Protein AF-A0A841BMJ7-F1 (afdb_monomer_lite)

Sequence (203 aa):
MIRRSAALLATLVLAAGLAACTRSTATAEGPSRQERVRQAFQRLGTEIAAKDGLPTGPTGYLRAGMNTLPSGTELTLWVSDPGDPVKARSRCFYLDEQHRDGVVSGYTGCGVPGREVSLSGDTATLVGSTGTWGATAVKIEGNGTSTEVPVTAGYFLVPSTFTKEVDVPLTLTLLDEAKVLGTVTELMPPGSAVPQPPSLGAQ

pLDDT: mean 82.52, std 17.51, range [38.31, 98.0]

Foldseek 3Di:
DDDDDDDDDDDDDDPDDPPPPPVVPPVVQPDDPVRVVQVVQLVVQQVLCVVQVHDGDRFDKDWQDWAAAPQRKIWTKMKGACPGPPNGQKIKIKIWIQGPVRDIDIDMDIDRFDQWWWWDDDLQWTKIFNRPDPFQWKWKDWPNDIDIGGGDPRITTDYRVRSPDAQIKIKIFGHDPNDTQFIDTRHGHTDIDHGDGPPPDDD

Structure (mmCIF, N/CA/C/O backbone):
data_AF-A0A841BMJ7-F1
#
_entry.id   AF-A0A841BMJ7-F1
#
loop_
_atom_site.group_PDB
_atom_site.id
_atom_site.type_symbol
_atom_site.label_atom_id
_atom_site.label_alt_id
_atom_site.label_comp_id
_atom_site.label_asym_id
_atom_site.label_entity_id
_atom_site.label_seq_id
_atom_site.pdbx_PDB_ins_code
_atom_site.Cartn_x
_atom_site.Ca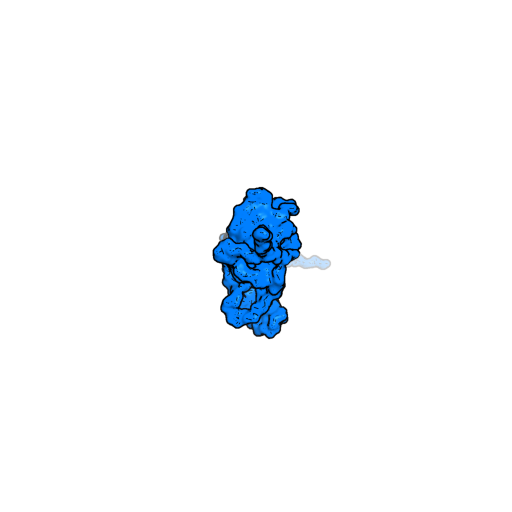rtn_y
_atom_site.Cartn_z
_atom_site.occupancy
_atom_site.B_iso_or_equiv
_atom_site.auth_seq_id
_atom_site.auth_comp_id
_atom_site.auth_asym_id
_atom_site.auth_atom_id
_atom_site.pdbx_PDB_model_num
ATOM 1 N N . MET A 1 1 ? 48.443 73.083 -19.526 1.00 43.34 1 MET A N 1
ATOM 2 C CA . MET A 1 1 ? 47.981 73.136 -20.929 1.00 43.34 1 MET A CA 1
ATOM 3 C C . MET A 1 1 ? 46.496 72.826 -20.959 1.00 43.34 1 MET A C 1
ATOM 5 O O . MET A 1 1 ? 46.092 71.760 -20.523 1.00 43.34 1 MET A O 1
ATOM 9 N N . ILE A 1 2 ? 45.706 73.803 -21.394 1.00 43.53 2 ILE A N 1
ATOM 10 C CA . ILE A 1 2 ? 44.254 73.745 -21.575 1.00 43.53 2 ILE A CA 1
ATOM 11 C C . ILE A 1 2 ? 44.005 73.420 -23.049 1.00 43.53 2 ILE A C 1
ATOM 13 O O . ILE A 1 2 ? 44.557 74.112 -23.903 1.00 43.53 2 ILE A O 1
ATOM 17 N N . ARG A 1 3 ? 43.134 72.458 -23.363 1.00 39.69 3 ARG A N 1
ATOM 18 C CA . ARG A 1 3 ? 42.363 72.489 -24.613 1.00 39.69 3 ARG A CA 1
ATOM 19 C C . ARG A 1 3 ? 40.913 72.110 -24.331 1.00 39.69 3 ARG A C 1
ATOM 21 O O . ARG A 1 3 ? 40.611 71.022 -23.862 1.00 39.69 3 ARG A O 1
ATOM 28 N N . ARG A 1 4 ? 40.068 73.113 -24.560 1.00 44.56 4 ARG A N 1
ATOM 29 C CA . ARG A 1 4 ? 38.606 73.104 -24.577 1.00 44.56 4 ARG A CA 1
ATOM 30 C C . ARG A 1 4 ? 38.096 72.557 -25.919 1.00 44.56 4 ARG A C 1
ATOM 32 O O . ARG A 1 4 ? 38.886 72.423 -26.853 1.00 44.56 4 ARG A O 1
ATOM 39 N N . SER A 1 5 ? 36.765 72.428 -25.971 1.00 45.94 5 SER A N 1
ATOM 40 C CA . SER A 1 5 ? 35.865 72.357 -27.142 1.00 45.94 5 SER A CA 1
ATOM 41 C C . SER A 1 5 ? 35.352 70.942 -27.428 1.00 45.94 5 SER A C 1
ATOM 43 O O . SER A 1 5 ? 36.147 70.019 -27.491 1.00 45.94 5 SER A O 1
ATOM 45 N N . ALA A 1 6 ? 34.068 70.669 -27.660 1.00 43.53 6 ALA A N 1
ATOM 46 C CA . ALA A 1 6 ? 32.807 71.414 -27.573 1.00 43.53 6 ALA A CA 1
ATOM 47 C C . ALA A 1 6 ? 31.685 70.353 -27.729 1.00 43.53 6 ALA A C 1
ATOM 49 O O . ALA A 1 6 ? 31.818 69.445 -28.540 1.00 43.53 6 ALA A O 1
ATOM 50 N N . ALA A 1 7 ? 30.693 70.330 -26.838 1.00 48.16 7 ALA A N 1
ATOM 51 C CA . ALA A 1 7 ? 29.262 70.503 -27.120 1.00 48.16 7 ALA A CA 1
ATOM 52 C C . ALA A 1 7 ? 28.716 69.888 -28.426 1.00 48.16 7 ALA A C 1
ATOM 54 O O . ALA A 1 7 ? 29.006 70.391 -29.504 1.00 48.16 7 ALA A O 1
ATOM 55 N N . LEU A 1 8 ? 27.776 68.943 -28.298 1.00 43.53 8 LEU A N 1
ATOM 56 C CA . LEU A 1 8 ? 26.469 69.051 -28.957 1.00 43.53 8 LEU A CA 1
ATOM 57 C C . LEU A 1 8 ? 25.476 68.051 -28.351 1.00 43.53 8 LEU A C 1
ATOM 59 O O . LEU A 1 8 ? 25.668 66.839 -28.395 1.00 43.53 8 LEU A O 1
ATOM 63 N N . LEU A 1 9 ? 24.422 68.613 -27.756 1.00 46.75 9 LEU A N 1
ATOM 64 C CA . LEU A 1 9 ? 23.194 67.915 -27.411 1.00 46.75 9 LEU A CA 1
ATOM 65 C C . LEU A 1 9 ? 22.554 67.367 -28.691 1.00 46.75 9 LEU A C 1
ATOM 67 O O . LEU A 1 9 ? 22.336 68.120 -29.637 1.00 46.75 9 LEU A O 1
ATOM 71 N N . ALA A 1 10 ? 22.156 66.100 -28.669 1.00 48.44 10 ALA A N 1
ATOM 72 C CA . ALA A 1 10 ? 21.123 65.584 -29.555 1.00 48.44 10 ALA A CA 1
ATOM 73 C C . ALA A 1 10 ? 20.139 64.768 -28.715 1.00 48.44 10 ALA A C 1
ATOM 75 O O . ALA A 1 10 ? 20.359 63.605 -28.382 1.00 48.44 10 ALA A O 1
ATOM 76 N N . THR A 1 11 ? 19.065 65.443 -28.322 1.00 46.72 11 THR A N 1
ATOM 77 C CA . THR A 1 11 ? 17.883 64.883 -27.678 1.00 46.72 11 THR A CA 1
ATOM 78 C C . THR A 1 11 ? 17.165 63.997 -28.694 1.00 46.72 11 THR A C 1
ATOM 80 O O . THR A 1 11 ? 16.553 64.508 -29.629 1.00 46.72 11 THR A O 1
ATOM 83 N N . LEU A 1 12 ? 17.237 62.676 -28.534 1.00 44.38 12 LEU A N 1
ATOM 84 C CA . LEU A 1 12 ? 16.435 61.733 -29.313 1.00 44.38 12 LEU A CA 1
ATOM 85 C C . LEU A 1 12 ? 15.332 61.175 -28.416 1.00 44.38 12 LEU A C 1
ATOM 87 O O . LEU A 1 12 ? 15.521 60.253 -27.627 1.00 44.38 12 LEU A O 1
ATOM 91 N N . VAL A 1 13 ? 14.171 61.815 -28.531 1.00 49.84 13 VAL A N 1
ATOM 92 C CA . VAL A 1 13 ? 12.884 61.314 -28.060 1.00 49.84 13 VAL A CA 1
ATOM 93 C C . VAL A 1 13 ? 12.518 60.122 -28.943 1.00 49.84 13 VAL A C 1
ATOM 95 O O . VAL A 1 13 ? 12.134 60.311 -30.093 1.00 49.84 13 VAL A O 1
ATOM 98 N N . LEU A 1 14 ? 12.620 58.901 -28.414 1.00 44.34 14 LEU A N 1
ATOM 99 C CA . LEU A 1 14 ? 11.880 57.754 -28.938 1.00 44.34 14 LEU A CA 1
ATOM 100 C C . LEU A 1 14 ? 10.922 57.251 -27.859 1.00 44.34 14 LEU A C 1
ATOM 102 O O . LEU A 1 14 ? 11.252 56.422 -27.015 1.00 44.34 14 LEU A O 1
ATOM 106 N N . ALA A 1 15 ? 9.705 57.782 -27.916 1.00 51.97 15 ALA A N 1
ATOM 107 C CA . ALA A 1 15 ? 8.526 57.102 -27.420 1.00 51.97 15 ALA A CA 1
ATOM 108 C C . ALA A 1 15 ? 8.157 56.016 -28.442 1.00 51.97 15 ALA A C 1
ATOM 110 O O . ALA A 1 15 ? 7.569 56.317 -29.477 1.00 51.97 15 ALA A O 1
ATOM 111 N N . ALA A 1 16 ? 8.525 54.765 -28.178 1.00 47.88 16 ALA A N 1
ATOM 112 C CA . ALA A 1 16 ? 7.968 53.613 -28.878 1.00 47.88 16 ALA A CA 1
ATOM 113 C C . ALA A 1 16 ? 8.155 52.355 -28.026 1.00 47.88 16 ALA A C 1
ATOM 115 O O . ALA A 1 16 ? 9.274 51.911 -27.793 1.00 47.88 16 ALA A O 1
ATOM 116 N N . GLY A 1 17 ? 7.037 51.778 -27.588 1.00 41.06 17 GLY A N 1
ATOM 117 C CA . GLY A 1 17 ? 7.002 50.419 -27.066 1.00 41.06 17 GLY A CA 1
ATOM 118 C C . GLY A 1 17 ? 7.085 50.312 -25.550 1.00 41.06 17 GLY A C 1
ATOM 119 O O . GLY A 1 17 ? 8.013 49.712 -25.018 1.00 41.06 17 GLY A O 1
ATOM 120 N N . LEU A 1 18 ? 6.021 50.735 -24.860 1.00 47.09 18 LEU A N 1
ATOM 121 C CA . LEU A 1 18 ? 5.512 49.959 -23.726 1.00 47.09 18 LEU A CA 1
ATOM 122 C C . LEU A 1 18 ? 5.101 48.575 -24.263 1.00 47.09 18 LEU A C 1
ATOM 124 O O . LEU A 1 18 ? 3.921 48.254 -24.379 1.00 47.09 18 LEU A O 1
ATOM 128 N N . ALA A 1 19 ? 6.082 47.749 -24.630 1.00 48.41 19 ALA A N 1
ATOM 129 C CA . ALA A 1 19 ? 5.918 46.317 -24.568 1.00 48.41 19 ALA A CA 1
ATOM 130 C C . ALA A 1 19 ? 5.794 46.041 -23.077 1.00 48.41 19 ALA A C 1
ATOM 132 O O . ALA A 1 19 ? 6.784 45.918 -22.355 1.00 48.41 19 ALA A O 1
ATOM 133 N N . ALA A 1 20 ? 4.551 46.055 -22.600 1.00 44.47 20 ALA A N 1
ATOM 134 C CA . ALA A 1 20 ? 4.197 45.365 -21.391 1.00 44.47 20 ALA A CA 1
ATOM 135 C C . ALA A 1 20 ? 4.723 43.943 -21.582 1.00 44.47 20 ALA A C 1
ATOM 137 O O . ALA A 1 20 ? 4.085 43.106 -22.219 1.00 44.47 20 ALA A O 1
ATOM 138 N N . CYS A 1 21 ? 5.918 43.690 -21.049 1.00 43.28 21 CYS A N 1
ATOM 139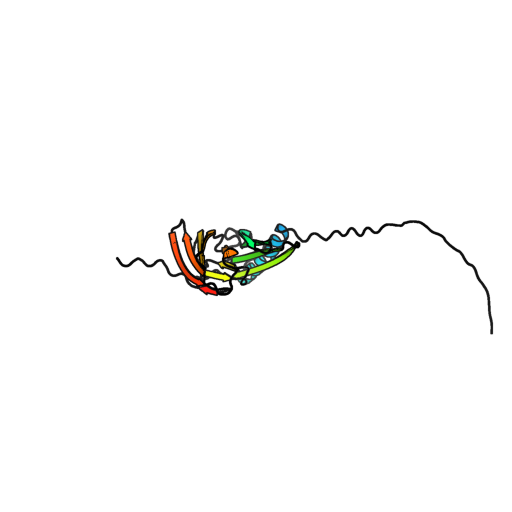 C CA . CYS A 1 21 ? 6.328 42.392 -20.572 1.00 43.28 21 CYS A CA 1
ATOM 140 C C . CYS A 1 21 ? 5.304 42.024 -19.499 1.00 43.28 21 CYS A C 1
ATOM 142 O O . CYS A 1 21 ? 5.578 42.055 -18.302 1.00 43.28 21 CYS A O 1
ATOM 144 N N . THR A 1 22 ? 4.102 41.667 -19.943 1.00 48.03 22 THR A N 1
ATOM 145 C CA . THR A 1 22 ? 3.336 40.614 -19.322 1.00 48.03 22 THR A CA 1
ATOM 146 C C . THR A 1 22 ? 4.260 39.413 -19.443 1.00 48.03 22 THR A C 1
ATOM 148 O O . THR A 1 22 ? 4.231 38.639 -20.395 1.00 48.03 22 THR A O 1
ATOM 151 N N . ARG A 1 23 ? 5.196 39.312 -18.488 1.00 41.41 23 ARG A N 1
ATOM 152 C CA . ARG A 1 23 ? 5.695 38.022 -18.053 1.00 41.41 23 ARG A CA 1
ATOM 153 C C . ARG A 1 23 ? 4.418 37.303 -17.704 1.00 41.41 23 ARG A C 1
ATOM 155 O O . ARG A 1 23 ? 3.847 37.535 -16.644 1.00 41.41 23 ARG A O 1
ATOM 162 N N . SER A 1 24 ? 3.924 36.554 -18.681 1.00 40.78 24 SER A N 1
ATOM 163 C CA . SER A 1 24 ? 2.997 35.484 -18.456 1.00 40.78 24 SER A CA 1
ATOM 164 C C . SER A 1 24 ? 3.671 34.708 -17.345 1.00 40.78 24 SER A C 1
ATOM 166 O O . SER A 1 24 ? 4.685 34.040 -17.558 1.00 40.78 24 SER A O 1
ATOM 168 N N . THR A 1 25 ? 3.203 34.913 -16.120 1.00 44.59 25 THR A N 1
ATOM 169 C CA . THR A 1 25 ? 3.418 33.981 -15.035 1.00 44.59 25 THR A CA 1
ATOM 170 C C . THR A 1 25 ? 2.598 32.770 -15.439 1.00 44.59 25 THR A C 1
ATOM 172 O O . THR A 1 25 ? 1.568 32.472 -14.849 1.00 44.59 25 THR A O 1
ATOM 175 N N . ALA A 1 26 ? 3.039 32.095 -16.503 1.00 43.31 26 ALA A N 1
ATOM 176 C CA . ALA A 1 26 ? 2.917 30.671 -16.595 1.00 43.31 26 ALA A CA 1
ATOM 177 C C . ALA A 1 26 ? 3.684 30.192 -15.367 1.00 43.31 26 ALA A C 1
ATOM 179 O O . ALA A 1 26 ? 4.900 30.004 -15.391 1.00 43.31 26 ALA A O 1
ATOM 180 N N . THR A 1 27 ? 2.979 30.134 -14.239 1.00 48.75 27 THR A N 1
ATOM 181 C CA . THR A 1 27 ? 3.240 29.134 -13.221 1.00 48.75 27 THR A CA 1
ATOM 182 C C . THR A 1 27 ? 3.414 27.864 -14.021 1.00 48.75 27 THR A C 1
ATOM 184 O O . THR A 1 27 ? 2.447 27.407 -14.625 1.00 48.75 27 THR A O 1
ATOM 187 N N . ALA A 1 28 ? 4.662 27.418 -14.185 1.00 53.56 28 ALA A N 1
ATOM 188 C CA . ALA A 1 28 ? 4.941 26.164 -14.848 1.00 53.56 28 ALA A CA 1
ATOM 189 C C . ALA A 1 28 ? 4.109 25.137 -14.086 1.00 53.56 28 ALA A C 1
ATOM 191 O O . ALA A 1 28 ? 4.407 24.850 -12.926 1.00 53.56 28 ALA A O 1
A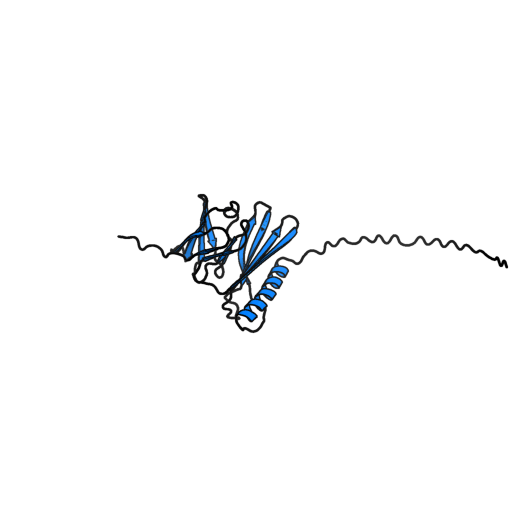TOM 192 N N . GLU A 1 29 ? 2.988 24.715 -14.676 1.00 63.22 29 GLU A N 1
ATOM 193 C CA . GLU A 1 29 ? 2.154 23.689 -14.083 1.00 63.22 29 GLU A CA 1
ATOM 194 C C . GLU A 1 29 ? 3.085 22.502 -13.883 1.00 63.22 29 GLU A C 1
ATOM 196 O O . GLU A 1 29 ? 3.771 22.067 -14.814 1.00 63.22 29 GLU A O 1
ATOM 201 N N . GLY A 1 30 ? 3.214 22.068 -12.629 1.00 69.06 30 GLY A N 1
ATOM 202 C CA . GLY A 1 30 ? 4.061 20.935 -12.303 1.00 69.06 30 GLY A CA 1
ATOM 203 C C . GLY A 1 30 ? 3.677 19.715 -13.149 1.00 69.06 30 GLY A C 1
ATOM 204 O O . GLY A 1 30 ? 2.580 19.661 -13.713 1.00 69.06 30 GLY A O 1
ATOM 205 N N . PRO A 1 31 ? 4.555 18.703 -13.242 1.00 83.25 31 PRO A N 1
ATOM 206 C CA . PRO A 1 31 ? 4.245 17.495 -13.995 1.00 83.25 31 PRO A CA 1
ATOM 207 C C . PRO A 1 31 ? 2.912 16.897 -13.529 1.00 83.25 31 PRO A C 1
ATOM 209 O O . PRO A 1 31 ? 2.643 16.817 -12.325 1.00 83.25 31 PRO A O 1
ATOM 212 N N . SER A 1 32 ? 2.086 16.461 -14.484 1.00 90.31 32 SER A N 1
ATOM 213 C CA . SER A 1 32 ? 0.807 15.805 -14.196 1.00 90.31 32 SER A CA 1
ATOM 214 C C . SER A 1 32 ? 1.011 14.558 -13.325 1.00 90.31 32 SER A C 1
ATOM 216 O O . SER A 1 32 ? 2.090 13.963 -13.320 1.00 90.31 32 SER A O 1
ATOM 218 N N . ARG A 1 33 ? -0.026 14.111 -12.601 1.00 92.00 33 ARG A N 1
ATOM 219 C CA . ARG A 1 33 ? 0.063 12.893 -11.768 1.00 92.00 33 ARG A CA 1
ATOM 220 C C . ARG A 1 33 ? 0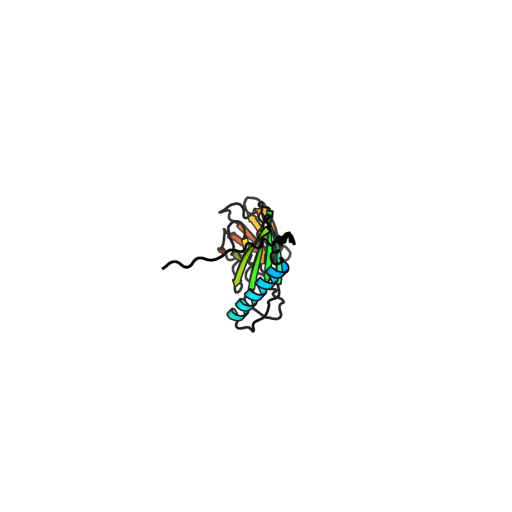.560 11.693 -12.568 1.00 92.00 33 ARG A C 1
ATOM 222 O O . ARG A 1 33 ? 1.459 10.986 -12.128 1.00 92.00 33 ARG A O 1
ATOM 229 N N . GLN A 1 34 ? 0.012 11.496 -13.764 1.00 93.69 34 GLN A N 1
ATOM 230 C CA . GLN A 1 34 ? 0.423 10.403 -14.638 1.00 93.69 34 GLN A CA 1
ATOM 231 C C . GLN A 1 34 ? 1.909 10.489 -14.999 1.00 93.69 34 GLN A C 1
ATOM 233 O O . GLN A 1 34 ? 2.597 9.473 -14.982 1.00 93.69 34 GLN A O 1
ATOM 238 N N . GLU A 1 35 ? 2.415 11.691 -15.278 1.00 93.69 35 GLU A N 1
ATOM 239 C CA . GLU A 1 35 ? 3.824 11.908 -15.593 1.00 93.69 35 GLU A CA 1
ATOM 240 C C . GLU A 1 35 ? 4.729 11.601 -14.393 1.00 93.69 35 GLU A C 1
ATOM 242 O O . GLU A 1 35 ? 5.739 10.917 -14.546 1.00 93.69 35 GLU A O 1
ATOM 247 N N . ARG A 1 36 ? 4.342 12.016 -13.182 1.00 94.50 36 ARG A N 1
ATOM 248 C CA . ARG A 1 36 ? 5.092 11.707 -11.954 1.00 94.50 36 ARG A CA 1
ATOM 249 C C . ARG A 1 36 ? 5.142 10.215 -11.659 1.00 94.50 36 ARG A C 1
ATOM 251 O O . ARG A 1 36 ? 6.216 9.688 -11.383 1.00 94.50 36 ARG A O 1
ATOM 258 N N . VAL A 1 37 ? 4.004 9.530 -11.766 1.00 95.25 37 VAL A N 1
ATOM 259 C CA . VAL A 1 37 ? 3.911 8.076 -11.567 1.00 95.25 37 VAL A CA 1
ATOM 260 C C . VAL A 1 37 ? 4.769 7.353 -12.602 1.00 95.25 37 VAL A C 1
ATOM 262 O O . VAL A 1 37 ? 5.594 6.515 -12.244 1.00 95.25 37 VAL A O 1
ATOM 265 N N . ARG A 1 38 ? 4.660 7.734 -13.879 1.00 94.88 38 ARG A N 1
ATOM 266 C CA . ARG A 1 38 ? 5.485 7.180 -14.957 1.00 94.88 38 ARG A CA 1
ATOM 267 C C . ARG A 1 38 ? 6.978 7.359 -14.671 1.00 94.88 38 ARG A C 1
ATOM 269 O O . ARG A 1 38 ? 7.736 6.399 -14.785 1.00 94.88 38 ARG A O 1
ATOM 276 N N . GLN A 1 39 ? 7.407 8.558 -14.277 1.00 93.75 39 GLN A N 1
ATOM 277 C CA . GLN A 1 39 ? 8.803 8.832 -13.919 1.00 93.75 39 GLN A CA 1
ATOM 278 C C . GLN A 1 39 ? 9.258 8.029 -12.692 1.00 93.75 39 GLN A C 1
ATOM 280 O O . GLN A 1 39 ? 10.379 7.520 -12.679 1.00 93.75 39 GLN A O 1
ATOM 285 N N . ALA A 1 40 ? 8.404 7.883 -11.676 1.00 94.44 40 ALA A N 1
ATOM 286 C CA . ALA A 1 40 ? 8.702 7.072 -10.501 1.00 94.44 40 ALA A CA 1
ATOM 287 C C . ALA A 1 40 ? 8.955 5.610 -10.896 1.00 94.44 40 ALA A C 1
ATOM 289 O O . ALA A 1 40 ? 10.012 5.076 -10.572 1.00 94.44 40 ALA A O 1
ATOM 290 N N . PHE A 1 41 ? 8.073 4.990 -11.683 1.00 93.56 41 PHE A N 1
ATOM 291 C CA . PHE A 1 41 ? 8.237 3.590 -12.098 1.00 93.56 41 PHE A CA 1
ATOM 292 C C . PHE A 1 41 ? 9.337 3.355 -13.139 1.00 93.56 41 PHE A C 1
ATOM 294 O O . PHE A 1 41 ? 9.871 2.251 -13.221 1.00 93.56 41 PHE A O 1
ATOM 301 N N . GLN A 1 42 ? 9.764 4.383 -13.874 1.00 92.62 42 GLN A N 1
ATOM 302 C CA . GLN A 1 42 ? 11.001 4.316 -14.660 1.00 92.62 42 GLN A CA 1
ATOM 303 C C . GLN A 1 42 ? 12.247 4.224 -13.770 1.00 92.62 42 GLN A C 1
ATOM 305 O O . GLN A 1 42 ? 13.144 3.421 -14.041 1.00 92.62 42 GLN A O 1
ATOM 310 N N . ARG A 1 43 ? 12.300 5.013 -12.689 1.00 92.06 43 ARG A N 1
ATOM 311 C CA . ARG A 1 43 ? 13.394 4.931 -11.707 1.00 92.06 43 ARG A CA 1
ATOM 312 C C . ARG A 1 43 ? 13.368 3.594 -10.968 1.00 92.06 43 ARG A C 1
ATOM 314 O O . ARG A 1 43 ? 14.377 2.896 -10.961 1.00 92.06 43 ARG A O 1
ATOM 321 N N . LEU A 1 44 ? 12.205 3.197 -10.450 1.00 91.56 44 LEU A N 1
ATOM 322 C CA . LEU A 1 44 ? 12.037 1.930 -9.730 1.00 91.56 44 LEU A CA 1
ATOM 323 C C . LEU A 1 44 ? 12.363 0.724 -10.620 1.00 91.56 44 LEU A C 1
ATOM 325 O O . LEU A 1 44 ? 13.010 -0.206 -10.154 1.00 91.56 44 LEU A O 1
ATOM 329 N N . GLY A 1 45 ? 12.009 0.753 -11.909 1.00 88.62 45 GLY A N 1
ATOM 330 C CA . GLY A 1 45 ? 12.384 -0.308 -12.850 1.00 88.62 45 GLY A CA 1
ATOM 331 C C . GLY A 1 45 ? 13.897 -0.462 -13.015 1.00 88.62 45 GLY A C 1
ATOM 332 O O . GLY A 1 45 ? 14.401 -1.580 -13.096 1.00 88.62 45 GLY A O 1
ATOM 333 N N . THR A 1 46 ? 14.647 0.642 -12.959 1.00 87.94 46 THR A N 1
ATOM 334 C CA . THR A 1 46 ? 16.119 0.602 -12.957 1.00 87.94 46 THR A CA 1
ATOM 335 C C . THR A 1 46 ? 16.660 -0.021 -11.665 1.00 87.94 46 THR A C 1
ATOM 337 O O . THR A 1 46 ? 17.590 -0.827 -11.711 1.00 87.94 46 THR A O 1
ATOM 340 N N . GLU A 1 47 ? 16.064 0.300 -10.515 1.00 85.75 47 GLU A N 1
ATOM 341 C CA . GLU A 1 47 ? 16.448 -0.275 -9.218 1.00 85.75 47 GLU A CA 1
ATOM 342 C C . GLU A 1 47 ? 16.135 -1.773 -9.122 1.00 85.75 47 GLU A C 1
ATOM 344 O O . GLU A 1 47 ? 16.973 -2.546 -8.655 1.00 85.75 47 GLU A O 1
ATOM 349 N N . ILE A 1 48 ? 14.950 -2.189 -9.580 1.00 86.62 48 ILE A N 1
ATOM 350 C CA . ILE A 1 48 ? 14.549 -3.597 -9.677 1.00 86.62 48 ILE A CA 1
ATOM 351 C C . ILE A 1 48 ? 15.529 -4.345 -10.576 1.00 86.62 48 ILE A C 1
ATOM 353 O O . ILE A 1 48 ? 16.058 -5.376 -10.171 1.00 86.62 48 ILE A O 1
ATOM 357 N N . ALA A 1 49 ? 15.802 -3.815 -11.771 1.00 87.69 49 ALA A N 1
ATOM 358 C CA . ALA A 1 49 ? 16.709 -4.438 -12.726 1.00 87.69 49 ALA A CA 1
ATOM 359 C C . ALA A 1 49 ? 18.106 -4.649 -12.129 1.00 87.69 49 ALA A C 1
ATOM 361 O O . ALA A 1 49 ? 18.658 -5.746 -12.220 1.00 87.69 49 ALA A O 1
ATOM 362 N N . ALA A 1 50 ? 18.642 -3.639 -11.438 1.00 86.25 50 ALA A N 1
ATOM 363 C CA . ALA A 1 50 ? 19.928 -3.738 -10.757 1.00 86.25 50 ALA A CA 1
ATOM 364 C C . ALA A 1 50 ? 19.923 -4.778 -9.619 1.00 86.25 50 ALA A C 1
ATOM 366 O O . ALA A 1 50 ? 20.870 -5.554 -9.503 1.00 86.25 50 ALA A O 1
ATOM 367 N N . LYS A 1 51 ? 18.867 -4.819 -8.792 1.00 83.25 51 LYS A N 1
ATOM 368 C CA . LYS A 1 51 ? 18.747 -5.758 -7.658 1.00 83.25 51 LYS A CA 1
ATOM 369 C C . LYS A 1 51 ? 18.532 -7.206 -8.099 1.00 83.25 51 LYS A C 1
ATOM 371 O O . LYS A 1 51 ? 19.087 -8.122 -7.495 1.00 83.25 51 LYS A O 1
ATOM 376 N N . ASP A 1 52 ? 17.734 -7.412 -9.139 1.00 86.00 52 ASP A N 1
ATOM 377 C CA . ASP A 1 52 ? 17.329 -8.740 -9.599 1.00 86.00 52 ASP A CA 1
ATOM 378 C C . ASP A 1 52 ? 18.213 -9.278 -10.738 1.00 86.00 52 ASP A C 1
ATOM 380 O O . ASP A 1 52 ? 18.034 -10.422 -11.152 1.00 86.00 52 ASP A O 1
ATOM 384 N N . GLY A 1 53 ? 19.179 -8.490 -11.226 1.00 85.69 53 GLY A N 1
ATOM 385 C CA . GLY A 1 53 ? 20.070 -8.879 -12.323 1.00 85.69 53 GLY A CA 1
ATOM 386 C C . GLY A 1 53 ? 19.350 -8.988 -13.670 1.00 85.69 53 GLY A C 1
ATOM 387 O O . GLY A 1 53 ? 19.647 -9.883 -14.460 1.00 85.69 53 GLY A O 1
ATOM 388 N N . LEU A 1 54 ? 18.377 -8.109 -13.915 1.00 86.19 54 LEU A N 1
ATOM 389 C CA . LEU A 1 54 ? 17.538 -8.100 -15.116 1.00 86.19 54 LEU A CA 1
ATOM 390 C C . LEU A 1 54 ? 17.943 -6.965 -16.071 1.00 86.19 54 LEU A C 1
ATOM 392 O O . LEU A 1 54 ? 18.570 -5.992 -15.647 1.00 86.19 54 LEU A O 1
ATOM 396 N N . PRO A 1 55 ? 17.579 -7.048 -17.365 1.00 82.81 55 PRO A N 1
ATOM 397 C CA . PRO A 1 55 ? 17.687 -5.913 -18.273 1.00 82.81 55 PRO A CA 1
ATOM 398 C C . PRO A 1 55 ? 16.898 -4.708 -17.753 1.00 82.81 55 PRO A C 1
ATOM 400 O O . PRO A 1 55 ? 15.811 -4.857 -17.194 1.00 82.81 55 PRO A O 1
ATOM 403 N N . THR A 1 56 ? 17.433 -3.507 -17.963 1.00 79.44 56 THR A N 1
ATOM 404 C CA . THR A 1 56 ? 16.751 -2.270 -17.587 1.00 79.44 56 THR A CA 1
ATOM 405 C C . THR A 1 56 ? 15.555 -2.009 -18.497 1.00 79.44 56 THR A C 1
ATOM 407 O O . THR A 1 56 ? 15.614 -2.176 -19.715 1.00 79.44 56 THR A O 1
ATOM 410 N N . GLY A 1 57 ? 14.460 -1.558 -17.896 1.00 72.88 57 GLY A N 1
ATOM 411 C CA . GLY A 1 57 ? 13.238 -1.204 -18.601 1.00 72.88 57 GLY A CA 1
ATOM 412 C C . GLY A 1 57 ? 12.233 -0.555 -17.653 1.00 72.88 57 GLY A C 1
ATOM 413 O O . GLY A 1 57 ? 12.391 -0.652 -16.432 1.00 72.88 57 GLY A O 1
ATOM 414 N N . PRO A 1 58 ? 11.222 0.150 -18.186 1.00 71.69 58 PRO A N 1
ATOM 415 C CA . PRO A 1 58 ? 10.118 0.615 -17.363 1.00 71.69 58 PRO A CA 1
ATOM 416 C C . PRO A 1 58 ? 9.375 -0.591 -16.783 1.00 71.69 58 PRO A C 1
ATOM 418 O O . PRO A 1 58 ? 9.136 -1.560 -17.499 1.00 71.69 58 PRO A O 1
ATOM 421 N N . THR A 1 59 ? 8.989 -0.510 -15.513 1.00 81.69 59 THR A N 1
ATOM 422 C CA . THR A 1 59 ? 8.075 -1.486 -14.909 1.00 81.69 59 THR A CA 1
ATOM 423 C C . THR A 1 59 ? 6.644 -0.978 -15.039 1.00 81.69 59 THR A C 1
ATOM 425 O O . THR A 1 59 ? 6.372 0.203 -14.796 1.00 81.69 59 THR A O 1
ATOM 428 N N . GLY A 1 60 ? 5.728 -1.859 -15.424 1.00 90.31 60 GLY A N 1
ATOM 429 C CA . GLY A 1 60 ? 4.292 -1.632 -15.357 1.00 90.31 60 GLY A CA 1
ATOM 430 C C . GLY A 1 60 ? 3.852 -1.317 -13.929 1.00 90.31 60 GLY A C 1
ATOM 431 O O . GLY A 1 60 ? 4.512 -1.677 -12.952 1.00 90.31 60 GLY A O 1
ATOM 432 N N . TYR A 1 61 ? 2.731 -0.616 -13.795 1.00 94.00 61 TYR A N 1
ATOM 433 C CA . TYR A 1 61 ? 2.230 -0.205 -12.490 1.00 94.00 61 TYR A CA 1
ATOM 434 C C . TYR A 1 61 ? 0.709 -0.199 -12.422 1.00 94.00 61 TYR A C 1
ATOM 436 O O . TYR A 1 61 ? 0.018 0.074 -13.404 1.00 94.00 61 TYR A O 1
ATOM 444 N N . LEU A 1 62 ? 0.197 -0.461 -11.223 1.00 95.94 62 LEU A N 1
ATOM 445 C CA . LEU A 1 62 ? -1.224 -0.524 -10.895 1.00 95.94 62 LEU A CA 1
ATOM 446 C C . LEU A 1 62 ? -1.528 0.435 -9.743 1.00 95.94 62 LEU A C 1
ATOM 448 O O . LEU A 1 62 ? -0.682 0.665 -8.879 1.00 95.94 62 LEU A O 1
ATOM 452 N N . ARG A 1 63 ? -2.745 0.984 -9.697 1.00 97.25 63 ARG A N 1
ATOM 453 C CA . ARG A 1 63 ? -3.215 1.747 -8.532 1.00 97.25 63 ARG A CA 1
ATOM 454 C C . ARG A 1 63 ? -3.721 0.772 -7.472 1.00 97.25 63 ARG A C 1
ATOM 456 O O . ARG A 1 63 ? -4.698 0.075 -7.724 1.00 97.25 63 ARG A O 1
ATOM 463 N N . ALA A 1 64 ? -3.101 0.772 -6.297 1.00 96.88 64 ALA A N 1
ATOM 464 C CA . ALA A 1 64 ? -3.468 -0.098 -5.181 1.00 96.88 64 ALA A CA 1
ATOM 465 C C . ALA A 1 64 ? -4.465 0.540 -4.206 1.00 96.88 64 ALA A C 1
ATOM 467 O O . ALA A 1 64 ? -5.215 -0.164 -3.539 1.00 96.88 64 ALA A O 1
ATOM 468 N N . GLY A 1 65 ? -4.501 1.870 -4.117 1.00 95.94 65 GLY A N 1
ATOM 469 C CA . GLY A 1 65 ? -5.408 2.550 -3.200 1.00 95.94 65 GLY A CA 1
ATOM 470 C C . GLY A 1 65 ? -5.392 4.060 -3.352 1.00 95.94 65 GLY A C 1
ATOM 471 O O . GLY A 1 65 ? -4.503 4.631 -3.986 1.00 95.94 65 GLY A O 1
ATOM 472 N N . MET A 1 66 ? -6.396 4.701 -2.766 1.00 96.00 66 MET A N 1
ATOM 473 C CA . MET A 1 66 ? -6.498 6.152 -2.682 1.00 96.00 66 MET A CA 1
ATOM 474 C C . MET A 1 66 ? -7.130 6.530 -1.348 1.00 96.00 66 MET A C 1
ATOM 476 O O . MET A 1 66 ? -7.988 5.810 -0.839 1.00 96.00 66 MET A O 1
ATOM 480 N N . ASN A 1 67 ? -6.696 7.644 -0.781 1.00 93.56 67 ASN A N 1
ATOM 481 C CA . ASN A 1 67 ? -7.186 8.148 0.491 1.00 93.56 67 ASN A CA 1
ATOM 482 C C . ASN A 1 67 ? -7.054 9.675 0.516 1.00 93.56 67 ASN A C 1
ATOM 484 O O . ASN A 1 67 ? -6.269 10.251 -0.235 1.00 93.56 67 ASN A O 1
ATOM 488 N N . THR A 1 68 ? -7.803 10.341 1.384 1.00 92.81 68 THR A N 1
ATOM 489 C CA . THR A 1 68 ? -7.685 11.785 1.594 1.00 92.81 68 THR A CA 1
ATOM 490 C C . THR A 1 68 ? -7.458 12.042 3.074 1.00 92.81 68 THR A C 1
ATOM 492 O O . THR A 1 68 ? -8.205 11.569 3.936 1.00 92.81 68 THR A O 1
ATOM 495 N N . LEU A 1 69 ? -6.390 12.771 3.383 1.00 90.62 69 LEU A N 1
ATOM 496 C CA . LEU A 1 69 ? -6.093 13.196 4.744 1.00 90.62 69 LEU A CA 1
ATOM 497 C C . LEU A 1 69 ? -7.062 14.309 5.176 1.00 90.62 69 LEU A C 1
ATOM 499 O O . LEU A 1 69 ? -7.570 15.045 4.329 1.00 90.62 69 LEU A O 1
ATOM 503 N N . PRO A 1 70 ? -7.278 14.520 6.489 1.00 88.62 70 PRO A N 1
ATOM 504 C CA . PRO A 1 70 ? -8.073 15.651 6.979 1.00 88.62 70 PRO A CA 1
ATOM 505 C C . PRO A 1 70 ? -7.569 17.026 6.515 1.00 88.62 70 PRO A C 1
ATOM 507 O O . PRO A 1 70 ? -8.357 17.962 6.417 1.00 88.62 70 PRO A O 1
ATOM 510 N N . SER A 1 71 ? -6.272 17.148 6.204 1.00 88.81 71 SER A N 1
ATOM 511 C CA . SER A 1 71 ? -5.666 18.347 5.604 1.00 88.81 71 SER A CA 1
ATOM 512 C C . SER A 1 71 ? -6.181 18.651 4.190 1.00 88.81 71 SER A C 1
ATOM 514 O O . SER A 1 71 ? -5.977 19.752 3.678 1.00 88.81 71 SER A O 1
ATOM 516 N N . GLY A 1 72 ? -6.838 17.685 3.543 1.00 90.62 72 GLY A N 1
ATOM 517 C CA . GLY A 1 72 ? -7.192 17.719 2.128 1.00 90.62 72 GLY A CA 1
ATOM 518 C C . GLY A 1 72 ? -6.095 17.182 1.206 1.00 90.62 72 GLY A C 1
ATOM 519 O O . GLY A 1 72 ? -6.277 17.234 -0.005 1.00 90.62 72 GLY A O 1
ATOM 520 N N . THR A 1 73 ? -4.980 16.673 1.745 1.00 92.81 73 THR A N 1
ATOM 521 C CA . THR A 1 73 ? -3.947 15.997 0.947 1.00 92.81 73 THR A CA 1
ATOM 522 C C . THR A 1 73 ? -4.509 14.693 0.382 1.00 92.81 73 THR A C 1
ATOM 524 O O . THR A 1 73 ? -4.973 13.833 1.134 1.00 92.81 73 THR A O 1
ATOM 527 N N . GLU A 1 74 ? -4.473 14.542 -0.937 1.00 94.81 74 GLU A N 1
ATOM 528 C CA . GLU A 1 74 ? -4.842 13.311 -1.628 1.00 94.81 74 GLU A CA 1
ATOM 529 C C . GLU A 1 74 ? -3.632 12.378 -1.694 1.00 94.81 74 GLU A C 1
ATOM 531 O O . GLU A 1 74 ? -2.557 12.766 -2.147 1.00 94.81 74 GLU A O 1
ATOM 536 N N . LEU A 1 75 ? -3.820 11.142 -1.250 1.00 95.06 75 LEU A N 1
ATOM 537 C CA . LEU A 1 75 ? -2.833 10.076 -1.305 1.00 95.06 75 LEU A CA 1
ATOM 538 C C . LEU A 1 75 ? -3.267 9.076 -2.369 1.00 95.06 75 LEU A C 1
ATOM 540 O O . LEU A 1 75 ? -4.391 8.575 -2.315 1.00 95.06 75 LEU A O 1
ATOM 544 N N . THR A 1 76 ? -2.385 8.736 -3.303 1.00 97.38 76 THR A N 1
ATOM 545 C CA . THR A 1 76 ? -2.610 7.635 -4.249 1.00 97.38 76 THR A CA 1
ATOM 546 C C . THR A 1 76 ? -1.448 6.655 -4.192 1.00 97.38 76 THR A C 1
ATOM 548 O O . THR A 1 76 ? -0.314 7.013 -4.504 1.00 97.38 76 THR A O 1
ATOM 551 N N . LEU A 1 77 ? -1.731 5.403 -3.830 1.00 97.81 77 LEU A N 1
ATOM 552 C CA . LEU A 1 77 ? -0.742 4.331 -3.807 1.00 97.81 77 LEU A CA 1
ATOM 553 C C . LEU A 1 77 ? -0.692 3.632 -5.164 1.00 97.81 77 LEU A C 1
ATOM 555 O O . LEU A 1 77 ? -1.700 3.109 -5.647 1.00 97.81 77 LEU A O 1
ATOM 559 N N . TRP A 1 78 ? 0.502 3.579 -5.737 1.00 98.00 78 TRP A N 1
ATOM 560 C CA . TRP A 1 78 ? 0.822 2.865 -6.965 1.00 98.00 78 TRP A CA 1
ATOM 561 C C . TRP A 1 78 ? 1.845 1.775 -6.681 1.00 98.00 78 TRP A C 1
ATOM 563 O O . TRP A 1 78 ? 2.733 1.961 -5.853 1.00 98.00 78 TRP A O 1
ATOM 573 N N . VAL A 1 79 ? 1.745 0.645 -7.371 1.00 96.50 79 VAL A N 1
ATOM 574 C CA . VAL A 1 79 ? 2.582 -0.538 -7.124 1.00 96.50 79 VAL A CA 1
ATOM 575 C C . VAL A 1 79 ? 3.047 -1.161 -8.426 1.00 96.50 79 VAL A C 1
ATOM 577 O O . VAL A 1 79 ? 2.366 -1.039 -9.441 1.00 96.50 79 VAL A O 1
ATOM 580 N N . SER A 1 80 ? 4.197 -1.832 -8.399 1.00 93.69 80 SER A N 1
ATOM 581 C CA . SER A 1 80 ? 4.725 -2.566 -9.551 1.00 93.69 80 SER A CA 1
ATOM 582 C C . SER A 1 80 ? 3.755 -3.670 -9.964 1.00 93.69 80 SER A C 1
ATOM 584 O O . SER A 1 80 ? 3.339 -4.457 -9.111 1.00 93.69 80 SER A O 1
ATOM 586 N N . ASP A 1 81 ? 3.434 -3.751 -11.253 1.00 92.25 81 ASP A N 1
ATOM 587 C CA . ASP A 1 81 ? 2.544 -4.776 -11.796 1.00 92.25 81 ASP A CA 1
ATOM 588 C C . ASP A 1 81 ? 3.228 -6.158 -11.760 1.00 92.25 81 ASP A C 1
ATOM 590 O O . ASP A 1 81 ? 4.262 -6.352 -12.404 1.00 92.25 81 ASP A O 1
ATOM 594 N N . PRO A 1 82 ? 2.693 -7.147 -11.019 1.00 85.56 82 PRO A N 1
ATOM 595 C CA . PRO A 1 82 ? 3.257 -8.489 -11.000 1.00 85.56 82 PRO A CA 1
ATOM 596 C C . PRO A 1 82 ? 3.062 -9.244 -12.320 1.00 85.56 82 PRO A C 1
ATOM 598 O O . PRO A 1 82 ? 3.762 -10.235 -12.533 1.00 85.56 82 PRO A O 1
ATOM 601 N N . GLY A 1 83 ? 2.131 -8.798 -13.171 1.00 83.69 83 GLY A N 1
ATOM 602 C CA . GLY A 1 83 ? 1.889 -9.308 -14.518 1.00 83.69 83 GLY A CA 1
ATOM 603 C C . GLY A 1 83 ? 2.832 -8.743 -15.582 1.00 83.69 83 GLY A C 1
ATOM 604 O O . GLY A 1 83 ? 2.757 -9.178 -16.732 1.00 83.69 83 GLY A O 1
ATOM 605 N N . ASP A 1 84 ? 3.725 -7.815 -15.220 1.00 82.62 84 ASP A N 1
ATOM 606 C CA . ASP A 1 84 ? 4.773 -7.334 -16.117 1.00 82.62 84 ASP A CA 1
ATOM 607 C C . ASP A 1 84 ? 5.621 -8.524 -16.624 1.00 82.62 84 ASP A C 1
ATOM 609 O O . ASP A 1 84 ? 6.029 -9.379 -15.826 1.00 82.62 84 ASP A O 1
ATOM 613 N N . PRO A 1 85 ? 5.893 -8.628 -17.942 1.00 70.50 85 PRO A N 1
ATOM 614 C CA . PRO A 1 85 ? 6.731 -9.693 -18.497 1.00 70.50 85 PRO A CA 1
ATOM 615 C C . PRO A 1 85 ? 8.124 -9.773 -17.855 1.00 70.50 85 PRO A C 1
ATOM 617 O O . PRO A 1 85 ? 8.747 -10.842 -17.862 1.00 70.50 85 PRO A O 1
ATOM 620 N N . VAL A 1 86 ? 8.620 -8.671 -17.291 1.00 74.44 86 VAL A N 1
ATOM 621 C CA . VAL A 1 86 ? 9.825 -8.649 -16.468 1.00 74.44 86 VAL A CA 1
ATOM 622 C C . VAL A 1 86 ? 9.517 -9.371 -15.151 1.00 74.44 86 VAL A C 1
ATOM 624 O O . VAL A 1 86 ? 8.935 -8.807 -14.228 1.00 74.44 86 VAL A O 1
ATOM 627 N N . LYS A 1 87 ? 9.927 -10.646 -15.055 1.00 74.31 87 LYS A N 1
ATOM 628 C CA . LYS A 1 87 ? 9.752 -11.532 -13.882 1.00 74.31 87 LYS A CA 1
ATOM 629 C C . LYS A 1 87 ? 10.615 -11.124 -12.676 1.00 74.31 87 LYS A C 1
ATOM 631 O O . LYS A 1 87 ? 11.363 -11.935 -12.128 1.00 74.31 87 LYS A O 1
ATOM 636 N N . ALA A 1 88 ? 10.527 -9.863 -12.277 1.00 84.56 88 ALA A N 1
ATOM 637 C CA . ALA A 1 88 ? 11.158 -9.331 -11.087 1.00 84.56 88 ALA A CA 1
ATOM 638 C C . ALA A 1 88 ? 10.646 -10.043 -9.830 1.00 84.56 88 ALA A C 1
ATOM 640 O O . ALA A 1 88 ? 9.446 -10.287 -9.668 1.00 84.56 88 ALA A O 1
ATOM 641 N N . ARG A 1 89 ? 11.574 -10.361 -8.930 1.00 87.31 89 ARG A N 1
ATOM 642 C CA . ARG A 1 89 ? 11.276 -10.829 -7.571 1.00 87.31 89 ARG A CA 1
ATOM 643 C C . ARG A 1 89 ? 11.000 -9.646 -6.656 1.00 87.31 89 ARG A C 1
ATOM 645 O O . ARG A 1 89 ? 10.165 -9.742 -5.760 1.00 87.31 89 ARG A O 1
ATOM 652 N N . SER A 1 90 ? 11.714 -8.549 -6.880 1.00 88.69 90 SER A N 1
ATOM 653 C CA . SER A 1 90 ? 11.523 -7.302 -6.162 1.00 88.69 90 SER A CA 1
ATOM 654 C C . SER A 1 90 ? 10.195 -6.660 -6.564 1.00 88.69 90 SER A C 1
ATOM 656 O O . SER A 1 90 ? 9.851 -6.581 -7.745 1.00 88.69 90 SER A O 1
ATOM 658 N N . ARG A 1 91 ? 9.446 -6.189 -5.568 1.00 89.88 91 ARG A N 1
ATOM 659 C CA . ARG A 1 91 ? 8.217 -5.414 -5.734 1.00 89.88 91 ARG A CA 1
ATOM 660 C C . ARG A 1 91 ? 8.421 -4.025 -5.164 1.00 89.88 91 ARG A C 1
ATOM 662 O O . ARG A 1 91 ? 9.144 -3.852 -4.180 1.00 89.88 91 ARG A O 1
ATOM 669 N N . CYS A 1 92 ? 7.814 -3.045 -5.818 1.00 93.00 92 CYS A N 1
ATOM 670 C CA . CYS A 1 92 ? 7.962 -1.649 -5.454 1.00 93.00 92 CYS A CA 1
ATOM 671 C C . CYS A 1 92 ? 6.614 -0.958 -5.340 1.00 93.00 92 CYS A C 1
ATOM 673 O O . CYS A 1 92 ? 5.654 -1.326 -6.017 1.00 93.00 92 CYS A O 1
ATOM 675 N N . PHE A 1 93 ? 6.585 0.104 -4.549 1.00 95.75 93 PHE A N 1
ATOM 676 C CA . PHE A 1 93 ? 5.467 1.025 -4.484 1.00 95.75 93 PHE A CA 1
ATOM 677 C C . PHE A 1 93 ? 5.938 2.477 -4.614 1.00 95.75 93 PHE A C 1
ATOM 679 O O . PHE A 1 93 ? 7.097 2.804 -4.345 1.00 95.75 93 PHE A O 1
ATOM 686 N N . TYR A 1 94 ? 5.008 3.341 -5.001 1.00 96.94 94 TYR A N 1
ATOM 687 C CA . TYR A 1 94 ? 5.118 4.792 -4.986 1.00 96.94 94 TYR A CA 1
ATOM 688 C C . TYR A 1 94 ? 3.829 5.376 -4.401 1.00 96.94 94 TYR A C 1
ATOM 690 O O . TYR A 1 94 ? 2.745 5.128 -4.933 1.00 96.94 94 TYR A O 1
ATOM 698 N N . LEU A 1 95 ? 3.941 6.141 -3.316 1.00 96.81 95 LEU A N 1
ATOM 699 C CA . LEU A 1 95 ? 2.843 6.954 -2.803 1.00 96.81 95 LEU A CA 1
ATOM 700 C C . LEU A 1 95 ? 2.951 8.360 -3.407 1.00 96.81 95 LEU A C 1
ATOM 702 O O . LEU A 1 95 ? 3.907 9.074 -3.121 1.00 96.81 95 LEU A O 1
ATOM 706 N N . ASP A 1 96 ? 1.992 8.738 -4.255 1.00 96.44 96 ASP A N 1
ATOM 707 C CA . ASP A 1 96 ? 1.832 10.113 -4.752 1.00 96.44 96 ASP A CA 1
ATOM 708 C C . ASP A 1 96 ? 1.001 10.903 -3.740 1.00 96.44 96 ASP A C 1
ATOM 710 O O . ASP A 1 96 ? -0.106 10.487 -3.385 1.00 96.44 96 ASP A O 1
ATOM 714 N N . GLU A 1 97 ? 1.534 12.034 -3.290 1.00 94.62 97 GLU A N 1
ATOM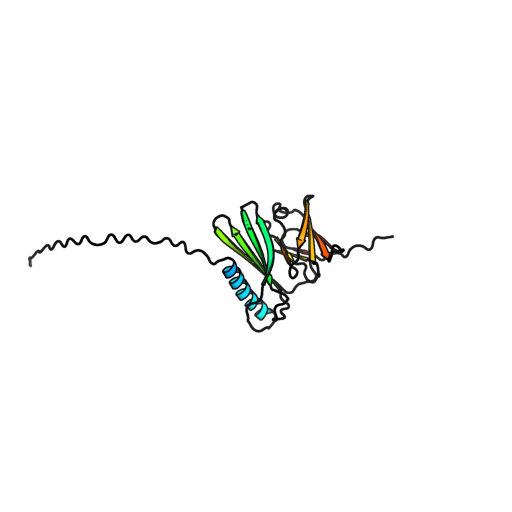 715 C CA . GLU A 1 97 ? 0.891 12.927 -2.332 1.00 94.62 97 GLU A CA 1
ATOM 716 C C . GLU A 1 97 ? 0.633 14.270 -3.005 1.00 94.62 97 GLU A C 1
ATOM 718 O O . GLU A 1 97 ? 1.562 14.972 -3.415 1.00 94.62 97 GLU A O 1
ATOM 723 N N . GLN A 1 98 ? -0.635 14.645 -3.115 1.00 94.31 98 GLN A N 1
ATOM 724 C CA . GLN A 1 98 ? -1.038 15.924 -3.675 1.00 94.31 98 GLN A CA 1
ATOM 725 C C . GLN A 1 98 ? -1.707 16.766 -2.598 1.00 94.31 98 GLN A C 1
ATOM 727 O O . GLN A 1 98 ? -2.834 16.500 -2.179 1.00 94.31 98 GLN A O 1
ATOM 732 N N . HIS A 1 99 ? -0.999 17.793 -2.146 1.00 91.00 99 HIS A N 1
ATOM 733 C CA . HIS A 1 99 ? -1.474 18.718 -1.130 1.00 91.00 99 HIS A CA 1
ATOM 734 C C . HIS A 1 99 ? -2.465 19.714 -1.727 1.00 91.00 99 HIS A C 1
ATOM 736 O O . HIS A 1 99 ? -2.458 20.023 -2.922 1.00 91.00 99 HIS A O 1
ATOM 742 N N . ARG A 1 100 ? -3.342 20.234 -0.868 1.00 87.75 100 ARG A N 1
ATOM 743 C CA . ARG A 1 100 ? -4.413 21.156 -1.264 1.00 87.75 100 ARG A CA 1
ATOM 744 C C . ARG A 1 100 ? -3.892 22.478 -1.835 1.00 87.75 100 ARG A C 1
ATOM 746 O O . ARG A 1 100 ? -4.566 23.095 -2.653 1.00 87.75 100 ARG A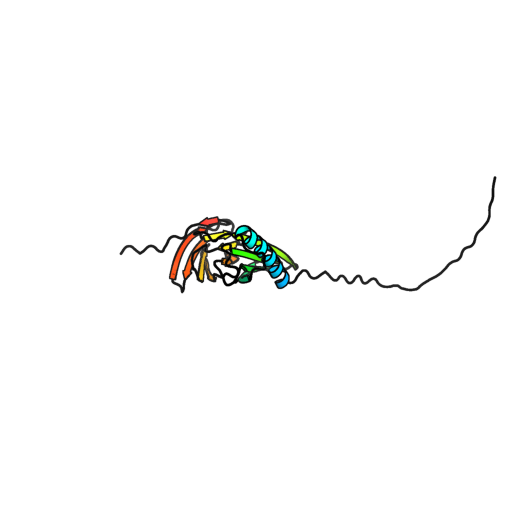 O 1
ATOM 753 N N . ASP A 1 101 ? -2.719 22.913 -1.394 1.00 85.81 101 ASP A N 1
ATOM 754 C CA . ASP A 1 101 ? -2.023 24.110 -1.878 1.00 85.81 101 ASP A CA 1
ATOM 755 C C . ASP A 1 101 ? -1.312 23.893 -3.228 1.00 85.81 101 ASP A C 1
ATOM 757 O O . ASP A 1 101 ? -0.691 24.814 -3.756 1.00 85.81 101 ASP A O 1
ATOM 761 N N . GLY A 1 102 ? -1.423 22.692 -3.806 1.00 82.56 102 GLY A N 1
ATOM 762 C CA . GLY A 1 102 ? -0.787 22.319 -5.063 1.00 82.56 102 GLY A CA 1
ATOM 763 C C . GLY A 1 102 ? 0.644 21.809 -4.903 1.00 82.56 102 GLY A C 1
ATOM 764 O O . GLY A 1 102 ? 1.252 21.431 -5.907 1.00 82.56 102 GLY A O 1
ATOM 765 N N . VAL A 1 103 ? 1.181 21.755 -3.677 1.00 85.94 103 VAL A N 1
ATOM 766 C CA . VAL A 1 103 ? 2.459 21.087 -3.410 1.00 85.94 103 VAL A CA 1
ATOM 767 C C . VAL A 1 103 ? 2.295 19.593 -3.667 1.00 85.94 103 VAL A C 1
ATOM 769 O O . VAL A 1 103 ? 1.269 18.988 -3.362 1.00 85.94 103 VAL A O 1
ATOM 772 N N . VAL A 1 104 ? 3.319 18.987 -4.256 1.00 88.75 104 VAL A N 1
ATOM 773 C CA . VAL A 1 104 ? 3.334 17.560 -4.556 1.00 88.75 104 VAL A CA 1
ATOM 774 C C . VAL A 1 104 ? 4.575 16.933 -3.946 1.00 88.75 104 VAL A C 1
ATOM 776 O O . VAL A 1 104 ? 5.686 17.427 -4.141 1.00 88.75 104 VAL A O 1
ATOM 779 N N . SER A 1 105 ? 4.376 15.823 -3.248 1.00 88.62 105 SER A N 1
ATOM 780 C CA . SER A 1 105 ? 5.423 14.993 -2.659 1.00 88.62 105 SER A CA 1
ATOM 781 C C . SER A 1 105 ? 5.157 13.517 -2.947 1.00 88.62 105 SER A C 1
ATOM 783 O O . SER A 1 105 ? 4.215 13.143 -3.650 1.00 88.62 105 SER A O 1
ATOM 785 N N . GLY A 1 106 ? 6.045 12.660 -2.464 1.00 89.50 106 GLY A N 1
ATOM 786 C CA . GLY A 1 106 ? 5.820 11.230 -2.481 1.00 89.50 106 GLY A CA 1
ATOM 787 C C . GLY A 1 106 ? 7.033 10.461 -2.003 1.00 89.50 106 GLY A C 1
ATOM 788 O O . GLY A 1 106 ? 8.148 10.987 -1.966 1.00 89.50 106 GLY A O 1
ATOM 789 N N . TYR A 1 107 ? 6.814 9.197 -1.678 1.00 91.12 107 TYR A N 1
ATOM 790 C CA . TYR A 1 107 ? 7.868 8.288 -1.257 1.00 91.12 107 TYR A CA 1
ATOM 791 C C . TYR A 1 107 ? 7.706 6.922 -1.909 1.00 91.12 107 TYR A C 1
ATOM 793 O O . TYR A 1 107 ? 6.639 6.549 -2.401 1.00 91.12 107 TYR A O 1
ATOM 801 N N . THR A 1 108 ? 8.804 6.179 -1.946 1.00 93.44 108 THR A N 1
ATOM 802 C CA . THR A 1 108 ? 8.890 4.883 -2.613 1.00 93.44 108 THR A CA 1
ATOM 803 C C . THR A 1 108 ? 9.504 3.850 -1.689 1.00 93.44 108 THR A C 1
ATOM 805 O O . THR A 1 108 ? 10.305 4.181 -0.816 1.00 93.44 108 THR A O 1
ATOM 808 N N . GLY A 1 109 ? 9.203 2.584 -1.942 1.00 90.75 109 GLY A N 1
ATOM 809 C CA . GLY A 1 109 ? 9.895 1.466 -1.316 1.00 90.75 109 GLY A CA 1
ATOM 810 C C . GLY A 1 109 ? 9.979 0.293 -2.276 1.00 90.75 109 GLY A C 1
ATOM 811 O O . GLY A 1 109 ? 9.062 0.076 -3.062 1.00 90.75 109 GLY A O 1
ATOM 812 N N . CYS A 1 110 ? 11.084 -0.448 -2.211 1.00 89.69 110 CYS A N 1
ATOM 813 C CA . CYS A 1 110 ? 11.346 -1.613 -3.049 1.00 89.69 110 CYS A CA 1
ATOM 814 C C . CYS A 1 110 ? 12.003 -2.723 -2.239 1.00 89.69 110 CYS A C 1
ATOM 816 O O . CYS A 1 110 ? 13.046 -2.500 -1.617 1.00 89.69 110 CYS A O 1
ATOM 818 N N . GLY A 1 111 ? 11.481 -3.937 -2.346 1.00 88.38 111 GLY A N 1
ATOM 819 C CA . GLY A 1 111 ? 12.075 -5.105 -1.711 1.00 88.38 111 GLY A CA 1
ATOM 820 C C . GLY A 1 111 ? 11.533 -6.404 -2.277 1.00 88.38 111 GLY A C 1
ATOM 821 O O . GLY A 1 111 ? 10.509 -6.426 -2.956 1.00 88.38 111 GLY A O 1
ATOM 822 N N . VAL A 1 112 ? 12.228 -7.499 -1.993 1.00 90.50 112 VAL A N 1
ATOM 823 C CA . VAL A 1 112 ? 11.677 -8.834 -2.222 1.00 90.50 112 VAL A CA 1
ATOM 824 C C . VAL A 1 112 ? 10.644 -9.094 -1.121 1.00 90.50 112 VAL A C 1
ATOM 826 O O . VAL A 1 112 ? 10.996 -8.936 0.051 1.00 90.50 112 VAL A O 1
ATOM 829 N N . PRO A 1 113 ? 9.394 -9.462 -1.452 1.00 89.62 113 PRO A N 1
ATOM 830 C CA . PRO A 1 113 ? 8.386 -9.758 -0.441 1.00 89.62 113 PRO A CA 1
ATOM 831 C C . PRO A 1 113 ? 8.859 -10.856 0.522 1.00 89.62 113 PRO A C 1
ATOM 833 O O . PRO A 1 113 ? 9.209 -11.959 0.097 1.00 89.62 113 PRO A O 1
ATOM 836 N N . GLY A 1 114 ? 8.893 -10.529 1.816 1.00 90.31 114 GLY A N 1
ATOM 837 C CA . GLY A 1 114 ? 9.186 -11.464 2.902 1.00 90.31 114 GLY A CA 1
ATOM 838 C C . GLY A 1 114 ? 7.958 -12.276 3.314 1.00 90.31 114 GLY A C 1
ATOM 839 O O . GLY A 1 114 ? 6.902 -12.197 2.687 1.00 90.31 114 GLY A O 1
ATOM 840 N N . ARG A 1 115 ? 8.079 -13.055 4.391 1.00 90.25 115 ARG A N 1
ATOM 841 C CA . ARG A 1 115 ? 6.937 -13.791 4.975 1.00 90.25 115 ARG A CA 1
ATOM 842 C C . ARG A 1 115 ? 6.168 -12.960 6.005 1.00 90.25 115 ARG A C 1
ATOM 844 O O . ARG A 1 115 ? 5.160 -13.430 6.536 1.00 90.25 115 ARG A O 1
ATOM 851 N N . GLU A 1 116 ? 6.656 -11.765 6.302 1.00 93.31 116 GLU A N 1
ATOM 852 C CA . GLU A 1 116 ? 6.050 -10.807 7.212 1.00 93.31 116 GLU A CA 1
ATOM 853 C C . GLU A 1 116 ? 5.040 -9.907 6.496 1.00 93.31 116 GLU A C 1
ATOM 855 O O . GLU A 1 116 ? 5.198 -9.560 5.324 1.00 93.31 116 GLU A O 1
ATOM 860 N N . VAL A 1 117 ? 4.036 -9.476 7.252 1.00 94.25 117 VAL A N 1
ATOM 861 C CA . VAL A 1 117 ? 3.279 -8.265 6.941 1.00 94.25 117 VAL A CA 1
ATOM 862 C C . VAL A 1 117 ? 4.078 -7.087 7.472 1.00 94.25 117 VAL A C 1
ATOM 864 O O . VAL A 1 117 ? 4.587 -7.150 8.593 1.00 94.25 117 VAL A O 1
ATOM 867 N N . SER A 1 118 ? 4.187 -6.017 6.694 1.00 92.69 118 SER A N 1
ATOM 868 C CA . SER A 1 118 ? 4.892 -4.813 7.124 1.00 92.69 118 SER A CA 1
ATOM 869 C C . SER A 1 118 ? 4.107 -3.544 6.849 1.00 92.69 118 SER A C 1
ATOM 871 O O . SER A 1 118 ? 3.319 -3.477 5.906 1.00 92.69 118 SER A O 1
ATOM 873 N N . LEU A 1 119 ? 4.339 -2.533 7.681 1.00 92.56 119 LEU A N 1
ATOM 874 C CA . LEU A 1 119 ? 3.900 -1.161 7.471 1.00 92.56 119 LEU A CA 1
ATOM 875 C C . LEU A 1 119 ? 5.126 -0.287 7.197 1.00 92.56 119 LEU A C 1
ATOM 877 O O . LEU A 1 119 ? 6.189 -0.473 7.787 1.00 92.56 119 LEU A O 1
ATOM 881 N N . SER A 1 120 ? 4.998 0.654 6.272 1.00 90.38 120 SER A N 1
ATOM 882 C CA . SER A 1 120 ? 6.037 1.608 5.877 1.00 90.38 120 SER A CA 1
ATOM 883 C C . SER A 1 120 ? 5.440 3.004 5.740 1.00 90.38 120 SER A C 1
ATOM 885 O O . SER A 1 120 ? 4.258 3.133 5.432 1.00 90.38 120 SER A O 1
ATOM 887 N N . GLY A 1 121 ? 6.267 4.032 5.928 1.00 86.19 121 GLY A N 1
ATOM 888 C CA . GLY A 1 121 ? 5.862 5.435 5.842 1.00 86.19 121 GLY A CA 1
ATOM 889 C C . GLY A 1 121 ? 6.065 6.171 7.161 1.00 86.19 121 GLY A C 1
ATOM 890 O O . GLY A 1 121 ? 7.029 5.898 7.876 1.00 86.19 121 GLY A O 1
ATOM 891 N N . ASP A 1 122 ? 5.180 7.104 7.475 1.00 81.19 122 ASP A N 1
ATOM 892 C CA . ASP A 1 122 ? 5.188 7.853 8.730 1.00 81.19 122 ASP A CA 1
ATOM 893 C C . ASP A 1 122 ? 3.852 7.708 9.464 1.00 81.19 122 ASP A C 1
ATOM 895 O O . ASP A 1 122 ? 2.977 6.940 9.064 1.00 81.19 122 ASP A O 1
ATOM 899 N N . THR A 1 123 ? 3.691 8.420 10.578 1.00 73.44 123 THR A N 1
ATOM 900 C CA . THR A 1 123 ? 2.471 8.321 11.381 1.00 73.44 123 THR A CA 1
ATOM 901 C C . THR A 1 123 ? 1.230 8.777 10.627 1.00 73.44 123 THR A C 1
ATOM 903 O O . THR A 1 123 ? 0.170 8.262 10.943 1.00 73.44 123 THR A O 1
ATOM 906 N N . ALA A 1 124 ? 1.344 9.663 9.630 1.00 79.75 124 ALA A N 1
ATOM 907 C CA . ALA A 1 124 ? 0.220 10.190 8.854 1.00 79.75 124 ALA A CA 1
ATOM 908 C C . ALA A 1 124 ? -0.087 9.358 7.596 1.00 79.75 124 ALA A C 1
ATOM 910 O O . ALA A 1 124 ? -1.236 9.326 7.138 1.00 79.75 124 ALA A O 1
ATOM 911 N N . THR A 1 125 ? 0.918 8.679 7.045 1.00 87.50 125 THR A N 1
ATOM 912 C CA . THR A 1 125 ? 0.861 7.943 5.781 1.00 87.50 125 THR A CA 1
ATOM 913 C C . THR A 1 125 ? 1.446 6.543 5.951 1.00 87.50 125 THR A C 1
ATOM 915 O O . THR A 1 125 ? 2.657 6.352 5.948 1.00 87.50 125 THR A O 1
ATOM 918 N N . LEU A 1 126 ? 0.581 5.531 6.055 1.00 91.56 126 LEU A N 1
ATOM 919 C CA . LEU A 1 126 ? 1.012 4.139 6.191 1.00 91.56 126 LEU A CA 1
ATOM 920 C C . LEU A 1 126 ? 0.638 3.318 4.954 1.00 91.56 126 LEU A C 1
ATOM 922 O O . LEU A 1 126 ? -0.534 3.189 4.589 1.00 91.56 126 LEU A O 1
ATOM 926 N N . VAL A 1 127 ? 1.653 2.729 4.331 1.00 94.62 127 VAL A N 1
ATOM 927 C CA . VAL A 1 127 ? 1.536 1.732 3.264 1.00 94.62 127 VAL A CA 1
ATOM 928 C C . VAL A 1 127 ? 1.820 0.363 3.856 1.00 94.62 127 VAL A C 1
ATOM 930 O O . VAL A 1 127 ? 2.849 0.158 4.498 1.00 94.62 127 VAL A O 1
ATOM 933 N N . GLY A 1 128 ? 0.911 -0.575 3.630 1.00 94.94 128 GLY A N 1
ATOM 934 C CA . GLY A 1 128 ? 1.062 -1.952 4.062 1.00 94.94 128 GLY A CA 1
ATOM 935 C C . GLY A 1 128 ? 1.505 -2.881 2.939 1.00 94.94 128 GLY A C 1
ATOM 936 O O . GLY A 1 128 ? 1.123 -2.699 1.783 1.00 94.94 128 GLY A O 1
ATOM 937 N N . SER A 1 129 ? 2.284 -3.897 3.299 1.00 95.75 129 SER A N 1
ATOM 938 C CA . SER A 1 129 ? 2.656 -5.035 2.458 1.00 95.75 129 SER A CA 1
ATOM 939 C C . SER A 1 129 ? 2.213 -6.327 3.133 1.00 95.75 129 SER A C 1
ATOM 941 O O . SER A 1 129 ? 2.459 -6.514 4.324 1.00 95.75 129 SER A O 1
ATOM 943 N N . THR A 1 130 ? 1.590 -7.236 2.387 1.00 95.50 130 THR A N 1
ATOM 944 C CA . THR A 1 130 ? 1.210 -8.575 2.865 1.00 95.50 130 THR A CA 1
ATOM 945 C C . THR A 1 130 ? 2.341 -9.594 2.717 1.00 95.50 130 THR A C 1
ATOM 947 O O . THR A 1 130 ? 2.156 -10.770 3.034 1.00 95.50 130 THR A O 1
ATOM 950 N N . GLY A 1 131 ? 3.512 -9.177 2.223 1.00 93.62 131 GLY A N 1
ATOM 951 C CA . GLY A 1 131 ? 4.629 -10.078 1.961 1.00 93.62 131 GLY A CA 1
ATOM 952 C C . GLY A 1 131 ? 4.249 -11.147 0.933 1.00 93.62 131 GLY A C 1
ATOM 953 O O . GLY A 1 131 ? 3.723 -10.843 -0.136 1.00 93.62 131 GLY A O 1
ATOM 954 N N . THR A 1 132 ? 4.510 -12.414 1.247 1.00 93.69 132 THR A N 1
ATOM 955 C CA . THR A 1 132 ? 4.163 -13.553 0.382 1.00 93.69 132 THR A CA 1
ATOM 956 C C . THR A 1 132 ? 2.747 -14.089 0.604 1.00 93.69 132 THR A C 1
ATOM 958 O O . THR A 1 132 ? 2.391 -15.112 0.019 1.00 93.69 132 THR A O 1
ATOM 961 N N . TRP A 1 133 ? 1.940 -13.464 1.465 1.00 93.88 133 TRP A N 1
ATOM 962 C CA . TRP A 1 133 ? 0.573 -13.910 1.732 1.00 93.88 133 TRP A CA 1
ATOM 963 C C . TRP A 1 133 ? -0.378 -13.440 0.629 1.00 93.88 133 TRP A C 1
ATOM 965 O O . TRP A 1 133 ? -0.482 -12.243 0.355 1.00 93.88 133 TRP A O 1
ATOM 975 N N . GLY A 1 134 ? -1.100 -14.390 0.028 1.00 93.50 134 GLY A N 1
ATOM 976 C CA . GLY A 1 134 ? -2.066 -14.161 -1.052 1.00 93.50 134 GLY A CA 1
ATOM 977 C C . GLY A 1 134 ? -3.403 -13.590 -0.581 1.00 93.50 134 GLY A C 1
ATOM 978 O O . GLY A 1 134 ? -4.443 -14.123 -0.940 1.00 93.50 134 GLY A O 1
ATOM 979 N N . ALA A 1 135 ? -3.383 -12.553 0.254 1.00 96.69 135 ALA A N 1
ATOM 980 C CA . ALA A 1 135 ? -4.600 -11.882 0.694 1.00 96.69 135 ALA A CA 1
ATOM 981 C C . ALA A 1 135 ? -5.193 -11.030 -0.439 1.00 96.69 135 ALA A C 1
ATOM 983 O O . ALA A 1 135 ? -4.460 -10.317 -1.129 1.00 96.69 135 ALA A O 1
ATOM 984 N N . THR A 1 136 ? -6.514 -11.061 -0.598 1.00 97.56 136 THR A N 1
ATOM 985 C CA . THR A 1 136 ? -7.265 -10.169 -1.499 1.00 97.56 136 THR A CA 1
ATOM 986 C C . THR A 1 136 ? -7.706 -8.891 -0.791 1.00 97.56 136 THR A C 1
ATOM 988 O O . THR A 1 136 ? -7.945 -7.870 -1.436 1.00 97.56 136 THR A O 1
ATOM 991 N N . ALA A 1 137 ? -7.800 -8.935 0.538 1.00 98.00 137 ALA A N 1
ATOM 992 C CA . ALA A 1 137 ? -8.144 -7.801 1.378 1.00 98.00 137 ALA A CA 1
ATOM 993 C C . ALA A 1 137 ? -7.452 -7.885 2.746 1.00 98.00 137 ALA A C 1
ATOM 995 O O . ALA A 1 137 ? -7.037 -8.955 3.198 1.00 98.00 137 ALA A O 1
ATOM 996 N N . VAL A 1 138 ? -7.345 -6.743 3.419 1.00 97.56 138 VAL A N 1
ATOM 997 C CA . VAL A 1 138 ? -6.931 -6.657 4.822 1.00 97.56 138 VAL A CA 1
ATOM 998 C C . VAL A 1 138 ? -8.031 -5.971 5.606 1.00 97.56 138 VAL A C 1
ATOM 1000 O O . VAL A 1 138 ? -8.406 -4.837 5.305 1.00 97.56 138 VAL A O 1
ATOM 1003 N N . LYS A 1 139 ? -8.520 -6.641 6.646 1.00 97.44 139 LYS A N 1
ATOM 1004 C CA . LYS A 1 139 ? -9.328 -6.000 7.679 1.00 97.44 139 LYS A CA 1
ATOM 1005 C C . LYS A 1 139 ? -8.390 -5.338 8.683 1.00 97.44 139 LYS A C 1
ATOM 1007 O O . LYS A 1 139 ? -7.516 -5.994 9.246 1.00 97.44 139 LYS A O 1
ATOM 1012 N N . ILE A 1 140 ? -8.576 -4.043 8.883 1.00 95.31 140 ILE A N 1
ATOM 1013 C CA . ILE A 1 140 ? -7.794 -3.186 9.770 1.00 95.31 140 ILE A CA 1
ATOM 1014 C C . ILE A 1 140 ? -8.678 -2.819 10.957 1.00 95.31 140 ILE A C 1
ATOM 1016 O O . ILE A 1 140 ? -9.806 -2.355 10.775 1.00 95.31 140 ILE A O 1
ATOM 1020 N N . GLU A 1 141 ? -8.171 -3.037 12.165 1.00 94.50 141 GLU A N 1
ATOM 1021 C CA . GLU A 1 141 ? -8.855 -2.743 13.423 1.00 94.50 141 GLU A CA 1
ATOM 1022 C C . GLU A 1 141 ? -7.958 -1.905 14.338 1.00 94.50 141 GLU A C 1
ATOM 1024 O O . GLU A 1 141 ? -6.768 -2.185 14.482 1.00 94.50 141 GLU A O 1
ATOM 1029 N N . GLY A 1 142 ? -8.538 -0.877 14.958 1.00 90.62 142 GLY A N 1
ATOM 1030 C CA . GLY A 1 142 ? -7.831 0.061 15.831 1.00 90.62 142 GLY A CA 1
ATOM 1031 C C . GLY A 1 142 ? -8.779 1.108 16.417 1.00 90.62 142 GLY A C 1
ATOM 1032 O O . GLY A 1 142 ? -9.720 1.541 15.750 1.00 90.62 142 GLY A O 1
ATOM 1033 N N . ASN A 1 143 ? -8.562 1.483 17.682 1.00 86.44 143 ASN A N 1
ATOM 1034 C CA . ASN A 1 143 ? -9.370 2.469 18.419 1.00 86.44 143 ASN A CA 1
ATOM 1035 C C . ASN A 1 143 ? -10.902 2.252 18.293 1.00 86.44 143 ASN A C 1
ATOM 1037 O O . ASN A 1 143 ? -11.665 3.168 17.998 1.00 86.44 143 ASN A O 1
ATOM 1041 N N . GLY A 1 144 ? -11.358 0.997 18.422 1.00 86.88 144 GLY A N 1
ATOM 1042 C CA . GLY A 1 144 ? -12.781 0.632 18.318 1.00 86.88 144 GLY A CA 1
ATOM 1043 C C . GLY A 1 144 ? -13.392 0.741 16.913 1.00 86.88 144 GLY A C 1
ATOM 1044 O O . GLY A 1 144 ? -14.588 0.502 16.750 1.00 86.88 144 GLY A O 1
ATOM 1045 N N . THR A 1 145 ? -12.595 1.073 15.897 1.00 91.19 145 THR A N 1
ATOM 1046 C CA . THR A 1 145 ? -13.018 1.138 14.494 1.00 91.19 145 THR A CA 1
ATOM 1047 C C . THR A 1 145 ? -12.486 -0.050 13.703 1.00 91.19 145 THR A C 1
ATOM 1049 O O . THR A 1 145 ? -11.439 -0.615 14.023 1.00 91.19 145 THR A O 1
ATOM 1052 N N . SER A 1 146 ? -13.222 -0.431 12.659 1.00 94.75 146 SER A N 1
ATOM 1053 C CA . SER A 1 146 ? -12.828 -1.491 11.740 1.00 94.75 146 SER A CA 1
ATOM 1054 C C . SER A 1 146 ? -13.170 -1.118 10.306 1.00 94.75 146 SER A C 1
ATOM 1056 O O . SER A 1 146 ? -14.239 -0.565 10.044 1.00 94.75 146 SER A O 1
ATOM 1058 N N . THR A 1 147 ? -12.268 -1.425 9.380 1.00 95.81 147 THR A N 1
ATOM 1059 C CA . THR A 1 147 ? -12.504 -1.281 7.943 1.00 95.81 147 THR A CA 1
ATOM 1060 C C . THR A 1 147 ? -11.784 -2.375 7.178 1.00 95.81 147 THR A C 1
ATOM 1062 O O . THR A 1 147 ? -10.744 -2.861 7.610 1.00 95.81 147 THR A O 1
ATOM 1065 N N . GLU A 1 148 ? -12.302 -2.724 6.011 1.00 97.00 148 GLU A N 1
ATOM 1066 C CA . GLU A 1 148 ? -11.619 -3.600 5.068 1.00 97.00 148 GLU A CA 1
ATOM 1067 C C . GLU A 1 148 ? -11.057 -2.767 3.916 1.00 97.00 148 GLU A C 1
ATOM 1069 O O . GLU A 1 148 ? -11.715 -1.840 3.437 1.00 97.00 148 GLU A O 1
ATOM 1074 N N . VAL A 1 149 ? -9.828 -3.067 3.500 1.00 96.75 149 VAL A N 1
ATOM 1075 C CA . VAL A 1 149 ? -9.184 -2.442 2.342 1.00 96.75 149 VAL A CA 1
ATOM 1076 C C . VAL A 1 149 ? -8.724 -3.504 1.348 1.00 96.75 149 VAL A C 1
ATOM 1078 O O . VAL A 1 149 ? -8.234 -4.558 1.764 1.00 96.75 149 VAL A O 1
ATOM 1081 N N . PRO A 1 150 ? -8.852 -3.251 0.034 1.00 97.50 150 PRO A N 1
ATOM 1082 C CA . PRO A 1 150 ? -8.382 -4.185 -0.975 1.00 97.50 150 PRO A CA 1
ATOM 1083 C C . PRO A 1 150 ? -6.854 -4.264 -0.979 1.00 97.50 150 PRO A C 1
ATOM 1085 O O . PRO A 1 150 ? -6.160 -3.268 -0.760 1.00 97.50 150 PRO A O 1
ATOM 1088 N N . VAL A 1 151 ? -6.338 -5.449 -1.295 1.00 97.69 151 VAL A N 1
ATOM 1089 C CA . VAL A 1 151 ? -4.916 -5.683 -1.556 1.00 97.69 151 VAL A CA 1
ATOM 1090 C C . VAL A 1 151 ? -4.704 -5.760 -3.059 1.00 97.69 151 VAL A C 1
ATOM 1092 O O . VAL A 1 151 ? -5.356 -6.532 -3.758 1.00 97.69 151 VAL A O 1
ATOM 1095 N N . THR A 1 152 ? -3.760 -4.977 -3.569 1.00 97.25 152 THR A N 1
ATOM 1096 C CA . THR A 1 152 ? -3.345 -5.022 -4.974 1.00 97.25 152 THR A CA 1
ATOM 1097 C C . THR A 1 152 ? -1.864 -5.337 -5.039 1.00 97.25 152 THR A C 1
ATOM 1099 O O . THR A 1 152 ? -1.049 -4.621 -4.462 1.00 97.25 152 THR A O 1
ATOM 1102 N N . ALA A 1 153 ? -1.513 -6.418 -5.739 1.00 94.12 153 ALA A N 1
ATOM 1103 C CA . ALA A 1 153 ? -0.131 -6.882 -5.878 1.00 94.12 153 ALA A CA 1
ATOM 1104 C C . ALA A 1 153 ? 0.623 -7.027 -4.535 1.00 94.12 153 ALA A C 1
ATOM 1106 O O . ALA A 1 153 ? 1.824 -6.774 -4.465 1.00 94.12 153 ALA A O 1
ATOM 1107 N N . GLY A 1 154 ? -0.087 -7.421 -3.470 1.00 95.31 154 GLY A N 1
ATOM 1108 C CA . GLY A 1 154 ? 0.477 -7.588 -2.127 1.00 95.31 154 GLY A CA 1
ATOM 1109 C C . GLY A 1 154 ? 0.602 -6.300 -1.308 1.00 95.31 154 GLY A C 1
ATOM 1110 O O . GLY A 1 154 ? 1.183 -6.336 -0.231 1.00 95.31 154 GLY A O 1
ATOM 1111 N N . TYR A 1 155 ? 0.062 -5.172 -1.773 1.00 97.44 155 TYR A N 1
ATOM 1112 C CA . TYR A 1 155 ? 0.085 -3.902 -1.045 1.00 97.44 155 TYR A CA 1
ATOM 1113 C C . TYR A 1 155 ? -1.314 -3.350 -0.793 1.00 97.44 155 TYR A C 1
ATOM 1115 O O . TYR A 1 155 ? -2.243 -3.589 -1.566 1.00 97.44 155 TYR A O 1
ATOM 1123 N N . PHE A 1 156 ? -1.437 -2.545 0.256 1.00 96.88 156 PHE A N 1
ATOM 1124 C CA . PHE A 1 156 ? -2.656 -1.828 0.615 1.00 96.88 156 PHE A CA 1
ATOM 1125 C C . PHE A 1 156 ? -2.318 -0.473 1.247 1.00 96.88 156 PHE A C 1
ATOM 1127 O O . PHE A 1 156 ? -1.219 -0.262 1.762 1.00 96.88 156 PHE A O 1
ATOM 1134 N N . LEU A 1 157 ? -3.268 0.460 1.207 1.00 95.81 157 LEU A N 1
ATOM 1135 C CA . LEU A 1 157 ? -3.141 1.769 1.847 1.00 95.81 157 LEU A CA 1
ATOM 1136 C C . LEU A 1 157 ? -3.941 1.772 3.152 1.00 95.81 157 LEU A C 1
ATOM 1138 O O . LEU A 1 157 ? -5.137 1.478 3.133 1.00 95.81 157 LEU A O 1
ATOM 1142 N N . VAL A 1 158 ? -3.303 2.115 4.272 1.00 94.00 158 VAL A N 1
ATOM 1143 C CA . VAL A 1 158 ? -3.996 2.244 5.560 1.00 94.00 158 VAL A CA 1
ATOM 1144 C C . VAL A 1 158 ? -4.832 3.534 5.548 1.00 94.00 158 VAL A C 1
ATOM 1146 O O . VAL A 1 158 ? -4.295 4.611 5.262 1.00 94.00 158 VAL A O 1
ATOM 1149 N N . PRO A 1 159 ? -6.147 3.471 5.833 1.00 92.25 159 PRO A N 1
ATOM 1150 C CA . PRO A 1 159 ? -7.001 4.653 5.821 1.00 92.25 159 PRO A CA 1
ATOM 1151 C C . PRO A 1 159 ? -6.612 5.677 6.884 1.00 92.25 159 PRO A C 1
ATOM 1153 O O . PRO A 1 159 ? -6.139 5.336 7.966 1.00 92.25 159 PRO A O 1
ATOM 1156 N N . SER A 1 160 ? -6.883 6.955 6.602 1.00 89.00 160 SER A N 1
ATOM 1157 C CA . SER A 1 160 ? -6.362 8.068 7.406 1.00 89.00 160 SER A CA 1
ATOM 1158 C C . SER A 1 160 ? -7.037 8.170 8.768 1.00 89.00 160 SER A C 1
ATOM 1160 O O . SER A 1 160 ? -6.575 8.880 9.650 1.00 89.00 160 SER A O 1
ATOM 1162 N N . THR A 1 161 ? -8.140 7.451 8.967 1.00 87.69 161 THR A N 1
ATOM 1163 C CA . THR A 1 161 ? -8.791 7.287 10.267 1.00 87.69 161 THR A CA 1
ATOM 1164 C C . THR A 1 161 ? -7.913 6.539 11.267 1.00 87.69 161 THR A C 1
ATOM 1166 O O . THR A 1 161 ? -8.044 6.795 12.457 1.00 87.69 161 THR A O 1
ATOM 1169 N N . PHE A 1 162 ? -6.999 5.683 10.798 1.00 86.75 162 PHE A N 1
ATOM 1170 C CA . PHE A 1 162 ? -6.078 4.901 11.630 1.00 86.75 162 PHE A CA 1
ATOM 1171 C C . PHE A 1 162 ? -4.688 5.543 11.764 1.00 86.75 162 PHE A C 1
ATOM 1173 O O . PHE A 1 162 ? -3.885 5.082 12.563 1.00 86.75 162 PHE A O 1
ATOM 1180 N N . THR A 1 163 ? -4.400 6.609 11.006 1.00 76.44 163 THR A N 1
ATOM 1181 C CA . THR A 1 163 ? -3.083 7.277 10.950 1.00 76.44 163 THR A CA 1
ATOM 1182 C C . THR A 1 163 ? -3.064 8.641 11.663 1.00 76.44 163 THR A C 1
ATOM 1184 O O . THR A 1 163 ? -2.179 9.463 11.461 1.00 76.44 163 THR A O 1
ATOM 1187 N N . LYS A 1 164 ? -4.070 8.953 12.491 1.00 69.06 164 LYS A N 1
ATOM 1188 C CA . LYS A 1 164 ? -4.126 10.237 13.230 1.00 69.06 164 LYS A CA 1
ATOM 1189 C C . LYS A 1 164 ? -3.458 10.189 14.594 1.00 69.06 164 LYS A C 1
ATOM 1191 O O . LYS A 1 164 ? -3.023 11.224 15.090 1.00 69.06 164 LYS A O 1
ATOM 1196 N N . GLU A 1 165 ? -3.434 9.019 15.211 1.00 64.81 165 GLU A N 1
ATOM 1197 C CA . GLU A 1 165 ? -2.998 8.844 16.588 1.00 64.81 165 GLU A CA 1
ATOM 1198 C C . GLU A 1 165 ? -1.700 8.041 16.587 1.00 64.81 165 GLU A C 1
ATOM 1200 O O . GLU A 1 165 ? -1.659 6.880 16.180 1.00 64.81 165 GLU A O 1
ATOM 1205 N N . VAL A 1 166 ? -0.622 8.706 17.007 1.00 63.31 166 VAL A N 1
ATOM 1206 C CA . VAL A 1 166 ? 0.665 8.057 17.260 1.00 63.31 166 VAL A CA 1
ATOM 1207 C C . VAL A 1 166 ? 0.439 7.015 18.357 1.00 63.31 166 VAL A C 1
ATOM 1209 O O . VAL A 1 166 ? -0.298 7.266 19.307 1.00 63.31 166 VAL A O 1
ATOM 1212 N N . ASP A 1 167 ? 1.039 5.841 18.195 1.00 72.00 167 ASP A N 1
ATOM 1213 C CA . ASP A 1 167 ? 0.997 4.732 19.154 1.00 72.00 167 ASP A CA 1
ATOM 1214 C C . ASP A 1 167 ? -0.321 3.954 19.292 1.00 72.00 167 ASP A C 1
ATOM 1216 O O . ASP A 1 167 ? -0.458 3.153 20.216 1.00 72.00 167 ASP A O 1
ATOM 1220 N N . VAL A 1 168 ? -1.274 4.097 18.366 1.00 78.25 168 VAL A N 1
ATOM 1221 C CA . VAL A 1 168 ? -2.432 3.190 18.341 1.00 78.25 168 VAL A CA 1
ATOM 1222 C C . VAL A 1 168 ? -2.020 1.848 17.730 1.00 78.25 168 VAL A C 1
ATOM 1224 O O . VAL A 1 168 ? -1.695 1.803 16.540 1.00 78.25 168 VAL A O 1
ATOM 1227 N N . PRO A 1 169 ? -2.039 0.740 18.497 1.00 86.38 169 PRO A N 1
ATOM 1228 C CA . PRO A 1 169 ? -1.751 -0.574 17.946 1.00 86.38 169 PRO A CA 1
ATOM 1229 C C . PRO A 1 169 ? -2.840 -0.961 16.947 1.00 86.38 169 PRO A C 1
ATOM 1231 O O . PRO A 1 169 ? -4.036 -0.910 17.252 1.00 86.38 169 PRO A O 1
ATOM 1234 N N . LEU A 1 170 ? -2.420 -1.384 15.759 1.00 90.81 170 LEU A N 1
ATOM 1235 C CA . LEU A 1 170 ? -3.314 -1.925 14.749 1.00 90.81 170 LEU A CA 1
ATOM 1236 C C . LEU A 1 170 ? -3.345 -3.447 14.840 1.00 90.81 170 LEU A C 1
ATOM 1238 O O . LEU A 1 170 ? -2.321 -4.108 15.032 1.00 90.81 170 LEU A O 1
ATOM 1242 N N . THR A 1 171 ? -4.535 -4.002 14.650 1.00 94.12 171 THR A N 1
ATOM 1243 C CA . THR A 1 171 ? -4.709 -5.418 14.333 1.00 94.12 171 THR A CA 1
ATOM 1244 C C . THR A 1 171 ? -5.044 -5.543 12.857 1.00 94.12 171 THR A C 1
ATOM 1246 O O . THR A 1 171 ? -5.996 -4.929 12.373 1.00 94.12 171 THR A O 1
ATOM 1249 N N . LEU A 1 172 ? -4.251 -6.327 12.135 1.00 95.81 172 LEU A N 1
ATOM 1250 C CA . LEU A 1 172 ? -4.445 -6.612 10.721 1.00 95.81 172 LEU A CA 1
ATOM 1251 C C . LEU A 1 172 ? -4.865 -8.067 10.560 1.00 95.81 172 LEU A C 1
ATOM 1253 O O . LEU A 1 172 ? -4.141 -8.974 10.963 1.00 95.81 172 LEU A O 1
ATOM 1257 N N . THR A 1 173 ? -6.009 -8.301 9.933 1.00 97.19 173 THR A N 1
ATOM 1258 C CA . THR A 1 173 ? -6.452 -9.643 9.553 1.00 97.19 173 THR A CA 1
ATOM 1259 C C . THR A 1 173 ? -6.393 -9.774 8.040 1.00 97.19 173 THR A C 1
ATOM 1261 O O . THR A 1 173 ? -7.047 -9.023 7.317 1.00 97.19 173 THR A O 1
ATOM 1264 N N . LEU A 1 174 ? -5.591 -10.721 7.562 1.00 97.38 174 LEU A N 1
ATOM 1265 C CA . LEU A 1 174 ? -5.441 -11.032 6.145 1.00 97.38 174 LEU A CA 1
ATOM 1266 C C . LEU A 1 174 ? -6.615 -11.896 5.683 1.00 97.38 174 LEU A C 1
ATOM 1268 O O . LEU A 1 174 ? -6.886 -12.936 6.293 1.00 97.38 174 LEU A O 1
ATOM 1272 N N . LEU A 1 175 ? -7.283 -11.480 4.608 1.00 97.44 175 LEU A N 1
ATOM 1273 C CA . LEU A 1 175 ? -8.488 -12.122 4.089 1.00 97.44 175 LEU A CA 1
ATOM 1274 C C . LEU A 1 175 ? -8.315 -12.564 2.632 1.00 97.44 175 LEU A C 1
ATOM 1276 O O . LEU A 1 175 ? -7.716 -11.849 1.829 1.00 97.44 175 LEU A O 1
ATOM 1280 N N . ASP A 1 176 ? -8.889 -13.717 2.298 1.00 95.25 176 ASP A N 1
ATOM 1281 C CA . ASP A 1 176 ? -9.050 -14.238 0.934 1.00 95.25 176 ASP A CA 1
ATOM 1282 C C . ASP A 1 176 ? -10.479 -14.746 0.758 1.00 95.25 176 ASP A C 1
ATOM 1284 O O . ASP A 1 176 ? -10.906 -15.604 1.524 1.00 95.25 176 ASP A O 1
ATOM 1288 N N . GLU A 1 177 ? -11.245 -14.184 -0.178 1.00 91.94 177 GLU A N 1
ATOM 1289 C CA . GLU A 1 177 ? -12.671 -14.520 -0.362 1.00 91.94 177 GLU A CA 1
ATOM 1290 C C . GLU A 1 177 ? -13.457 -14.553 0.975 1.00 91.94 177 GLU A C 1
ATOM 1292 O O . GLU A 1 177 ? -14.261 -15.446 1.239 1.00 91.94 177 GLU A O 1
ATOM 1297 N N . ALA A 1 178 ? -13.183 -13.581 1.857 1.00 87.56 178 ALA A N 1
ATOM 1298 C CA . ALA A 1 178 ? -13.692 -13.466 3.235 1.00 87.56 178 ALA A CA 1
ATOM 1299 C C . ALA A 1 178 ? -13.213 -14.533 4.250 1.00 87.56 178 ALA A C 1
ATOM 1301 O O . ALA A 1 178 ? -13.592 -14.489 5.424 1.00 87.56 178 ALA A O 1
ATOM 1302 N N . LYS A 1 179 ? -12.334 -15.460 3.864 1.00 93.25 179 LYS A N 1
ATOM 1303 C CA . LYS A 1 179 ? -11.655 -16.396 4.768 1.00 93.25 179 LYS A CA 1
ATOM 1304 C C . LYS A 1 179 ? -10.451 -15.739 5.438 1.00 93.25 179 LYS A C 1
ATOM 1306 O O . LYS A 1 179 ? -9.612 -15.137 4.777 1.00 93.25 179 LYS A O 1
ATOM 1311 N N . VAL A 1 180 ? -10.306 -15.954 6.746 1.00 95.81 180 VAL A N 1
ATOM 1312 C CA . VAL A 1 180 ? -9.113 -15.540 7.497 1.00 95.81 180 VAL A CA 1
ATOM 1313 C C . VAL A 1 180 ? -7.912 -16.406 7.117 1.00 95.81 180 VAL A C 1
ATOM 1315 O O . VAL A 1 180 ? -7.919 -17.623 7.315 1.00 95.81 180 VAL A O 1
ATOM 1318 N N . LEU A 1 181 ? -6.866 -15.764 6.598 1.00 95.00 181 LEU A N 1
ATOM 1319 C CA . LEU A 1 181 ? -5.567 -16.382 6.328 1.00 95.00 181 LEU A CA 1
ATOM 1320 C C . LEU A 1 181 ? -4.635 -16.302 7.540 1.00 95.00 181 LEU A C 1
ATOM 1322 O O . LEU A 1 181 ? -3.873 -17.230 7.805 1.00 95.00 181 LEU A O 1
ATOM 1326 N N . GLY A 1 182 ? -4.710 -15.197 8.277 1.00 94.56 182 GLY A N 1
ATOM 1327 C CA . GLY A 1 182 ? -3.935 -14.981 9.487 1.00 94.56 182 GLY A CA 1
ATOM 1328 C C . GLY A 1 182 ? -4.148 -13.590 10.063 1.00 94.56 182 GLY A C 1
ATOM 1329 O O . GLY A 1 182 ? -4.679 -12.701 9.393 1.00 94.56 182 GLY A O 1
ATOM 1330 N N . THR A 1 183 ? -3.710 -13.412 11.303 1.00 95.69 183 THR A N 1
ATOM 1331 C CA . THR A 1 183 ? -3.861 -12.158 12.045 1.00 95.69 183 THR A CA 1
ATOM 1332 C C . THR A 1 183 ? -2.512 -11.684 12.565 1.00 95.69 183 THR A C 1
ATOM 1334 O O . THR A 1 183 ? -1.691 -12.479 13.024 1.00 95.69 183 THR A O 1
ATOM 1337 N N . VAL A 1 184 ? -2.293 -10.377 12.483 1.00 94.19 184 VAL A N 1
ATOM 1338 C CA . VAL A 1 184 ? -1.140 -9.666 13.023 1.00 94.19 184 VAL A CA 1
ATOM 1339 C C . VAL A 1 184 ? -1.646 -8.664 14.044 1.00 94.19 184 VAL A C 1
ATOM 1341 O O . VAL A 1 184 ? -2.503 -7.843 13.729 1.00 94.19 184 VAL A O 1
ATOM 1344 N N . THR A 1 185 ? -1.125 -8.733 15.259 1.00 90.94 185 THR A N 1
ATOM 1345 C CA . THR A 1 185 ? -1.524 -7.865 16.369 1.00 90.94 185 THR A CA 1
ATOM 1346 C C . THR A 1 185 ? -0.423 -6.866 16.686 1.00 90.94 185 THR A C 1
ATOM 1348 O O . THR A 1 185 ? 0.751 -7.146 16.455 1.00 90.94 185 THR A O 1
ATOM 1351 N N . GLU A 1 186 ? -0.812 -5.725 17.255 1.00 83.06 186 GLU A N 1
ATOM 1352 C CA . GLU A 1 186 ? 0.114 -4.723 17.802 1.00 83.06 186 GLU A CA 1
ATOM 1353 C C . GLU A 1 186 ? 1.095 -4.146 16.765 1.00 83.06 186 GLU A C 1
ATOM 1355 O O . GLU A 1 186 ? 2.208 -3.739 17.093 1.00 83.06 186 GLU A O 1
ATOM 1360 N N . LEU A 1 187 ? 0.671 -4.063 15.497 1.00 84.69 187 LEU A N 1
ATOM 1361 C CA . LEU A 1 187 ? 1.424 -3.347 14.470 1.00 84.69 187 LEU A CA 1
ATOM 1362 C C . LEU A 1 187 ? 1.278 -1.841 14.710 1.00 84.69 187 LEU A C 1
ATOM 1364 O O . LEU A 1 187 ? 0.224 -1.253 14.478 1.00 84.69 187 LEU A O 1
ATOM 1368 N N . MET A 1 188 ? 2.346 -1.238 15.215 1.00 76.19 188 MET A N 1
ATOM 1369 C CA . MET A 1 188 ? 2.512 0.207 15.378 1.00 76.19 188 MET A CA 1
ATOM 1370 C C . MET A 1 188 ? 3.134 0.809 14.087 1.00 76.19 188 MET A C 1
ATOM 1372 O O . MET A 1 188 ? 3.330 0.067 13.115 1.00 76.19 188 MET A O 1
ATOM 1376 N N . PRO A 1 189 ? 3.423 2.130 14.009 1.00 69.69 189 PRO A N 1
ATOM 1377 C CA . PRO A 1 189 ? 4.129 2.741 12.870 1.00 69.69 189 PRO A CA 1
ATOM 1378 C C . PRO A 1 189 ? 5.436 1.996 12.506 1.00 69.69 189 PRO A C 1
ATOM 1380 O O . PRO A 1 189 ? 5.893 1.171 13.293 1.00 69.69 189 PRO A O 1
ATOM 1383 N N . PRO A 1 190 ? 6.043 2.262 11.328 1.00 79.50 190 PRO A N 1
ATOM 1384 C CA . PRO A 1 190 ? 6.763 1.294 10.497 1.00 79.50 190 PRO A CA 1
ATOM 1385 C C . PRO A 1 190 ? 7.389 0.092 11.211 1.00 79.50 190 PRO A C 1
ATOM 1387 O O . PRO A 1 190 ? 8.311 0.225 12.013 1.00 79.50 190 PRO A O 1
ATOM 1390 N N . GLY A 1 191 ? 6.931 -1.101 10.843 1.00 82.31 191 GLY A N 1
ATOM 1391 C CA . GLY A 1 191 ? 7.359 -2.350 11.457 1.00 82.31 191 GLY A CA 1
ATOM 1392 C C . GLY A 1 191 ? 6.910 -3.562 10.653 1.00 82.31 191 GLY A C 1
ATOM 1393 O O . GLY A 1 191 ? 6.072 -3.447 9.759 1.00 82.31 191 GLY A O 1
ATOM 1394 N N . SER A 1 192 ? 7.479 -4.722 10.973 1.00 88.50 192 SER A N 1
ATOM 1395 C CA . SER A 1 192 ? 7.169 -6.002 10.330 1.00 88.50 192 SER A CA 1
ATOM 1396 C C . SER A 1 192 ? 6.788 -7.038 11.380 1.00 88.50 192 SER A C 1
ATOM 1398 O O . SER A 1 192 ? 7.431 -7.115 12.425 1.00 88.50 192 SER A O 1
ATOM 1400 N N . ALA A 1 193 ? 5.785 -7.862 11.093 1.00 92.56 193 ALA A N 1
ATOM 1401 C CA . ALA A 1 193 ? 5.359 -8.948 11.967 1.00 92.56 193 ALA A CA 1
ATOM 1402 C C . ALA A 1 193 ? 4.823 -10.144 11.167 1.00 92.56 193 ALA A C 1
ATOM 1404 O O . ALA A 1 193 ? 4.339 -10.014 10.041 1.00 92.56 193 ALA A O 1
ATOM 1405 N N . VAL A 1 194 ? 4.931 -11.339 11.750 1.00 92.75 194 VAL A N 1
ATOM 1406 C CA . VAL A 1 194 ? 4.484 -12.588 11.120 1.00 92.75 194 VAL A CA 1
ATOM 1407 C C . VAL A 1 194 ? 3.031 -12.860 11.516 1.00 92.75 194 VAL A C 1
ATOM 1409 O O . VAL A 1 194 ? 2.753 -12.950 12.713 1.00 92.75 194 VAL A O 1
ATOM 1412 N N . PRO A 1 195 ? 2.109 -13.040 10.552 1.00 90.69 195 PRO A N 1
ATOM 1413 C CA . PRO A 1 195 ? 0.746 -13.449 10.859 1.00 90.69 195 PRO A CA 1
ATOM 1414 C C . PRO A 1 195 ? 0.704 -14.813 11.541 1.00 90.69 195 PRO A C 1
ATOM 1416 O O . PRO A 1 195 ? 1.360 -15.762 11.101 1.00 90.69 195 PRO A O 1
ATOM 1419 N N . GLN A 1 196 ? -0.122 -14.932 12.575 1.00 91.94 196 GLN A N 1
ATOM 1420 C CA . GLN A 1 196 ? -0.476 -16.231 13.132 1.00 91.94 196 GLN A CA 1
ATOM 1421 C C . GLN A 1 196 ? -1.653 -16.816 12.339 1.00 91.94 196 GLN A C 1
ATOM 1423 O O . GLN A 1 196 ? -2.624 -16.095 12.088 1.00 91.94 196 GLN A O 1
ATOM 1428 N N . PRO A 1 197 ? -1.590 -18.093 11.915 1.00 83.94 197 PRO A N 1
ATOM 1429 C CA . PRO A 1 197 ? -2.727 -18.746 11.278 1.00 83.94 197 PRO A CA 1
ATOM 1430 C C . PRO A 1 197 ? -3.902 -18.828 12.264 1.00 83.94 197 PRO A C 1
ATOM 1432 O O . PRO A 1 197 ? -3.669 -18.887 13.476 1.00 83.94 197 PRO A O 1
ATOM 1435 N N . PRO A 1 198 ? -5.156 -18.856 11.775 1.00 77.88 198 PRO A N 1
ATOM 1436 C CA . PRO A 1 198 ? -6.316 -19.002 12.645 1.00 77.88 198 PRO A CA 1
ATOM 1437 C C . PRO A 1 198 ? -6.145 -20.249 13.514 1.00 77.88 198 PRO A C 1
ATOM 1439 O O . PRO A 1 198 ? -5.844 -21.334 13.006 1.00 77.88 198 PRO A O 1
ATOM 1442 N N . SER A 1 199 ? -6.309 -20.092 14.828 1.00 70.38 199 SER A N 1
ATOM 1443 C CA . SER A 1 199 ? -6.310 -21.232 15.733 1.00 70.38 199 SER A CA 1
ATOM 1444 C C . SER A 1 199 ? -7.448 -22.159 15.315 1.00 70.38 199 SER A C 1
ATOM 1446 O O . SER A 1 199 ? -8.614 -21.766 15.271 1.00 70.38 199 SER A O 1
ATOM 1448 N N . LEU A 1 200 ? -7.109 -23.403 14.963 1.00 58.28 200 LEU A N 1
ATOM 1449 C CA . LEU A 1 200 ? -8.093 -24.476 14.910 1.00 58.28 200 LEU A CA 1
ATOM 1450 C C . LEU A 1 200 ? -8.653 -24.565 16.326 1.00 58.28 200 LEU A C 1
ATOM 1452 O O . LEU A 1 200 ? -7.948 -25.010 17.230 1.00 58.28 200 LEU A O 1
ATOM 1456 N N . GLY A 1 201 ? -9.853 -24.020 16.530 1.00 43.47 201 GLY A N 1
ATOM 1457 C CA . GLY A 1 201 ? -10.496 -23.996 17.834 1.00 43.47 201 GLY A CA 1
ATOM 1458 C C . GLY A 1 201 ? -10.417 -25.381 18.460 1.00 43.47 201 GLY A C 1
ATOM 1459 O O . GLY A 1 201 ? -10.767 -26.373 17.817 1.00 43.47 201 GLY A O 1
ATOM 1460 N N . ALA A 1 202 ? -9.906 -25.429 19.689 1.00 43.66 202 ALA A N 1
ATOM 1461 C CA . ALA A 1 202 ? -10.056 -26.583 20.552 1.00 43.66 202 ALA A CA 1
ATOM 1462 C C . ALA A 1 202 ? -11.550 -26.942 20.583 1.00 43.66 202 ALA A C 1
ATOM 1464 O O . ALA A 1 202 ? -12.369 -26.123 21.006 1.00 43.66 202 ALA A O 1
ATOM 1465 N N . GLN A 1 203 ? -11.879 -28.115 20.040 1.00 38.31 203 GLN A N 1
ATOM 1466 C CA . GLN A 1 203 ? -13.138 -28.798 20.321 1.00 38.31 203 GLN A CA 1
ATOM 1467 C C . GLN A 1 203 ? -13.050 -29.452 21.695 1.00 38.31 203 GLN A C 1
ATOM 1469 O O . GLN A 1 203 ? -11.943 -29.938 22.033 1.00 38.31 203 GLN A O 1
#

Radius of gyration: 27.71 Å; chains: 1; bounding box: 62×102×50 Å

Organism: NCBI:txid643052

Secondary structure (DSSP, 8-state):
----------------------------PPPPHHHHHHHHHHHHHHHHHHHHT----PPPEEEEEEEE-TTS-EEEEEEE-TTSSS--S-EEEEEEEE-TTS-EEEEEEEE---SSEEEEE-SS-EEEE-TT---SEEEEEETTEEEEEE-BTTEEEPPTTSSSSTT--EEEEEEETTEEEEEEEEE-SSEEEPPBPPP----